Protein AF-0000000085157097 (afdb_homodimer)

Foldseek 3Di:
DQDPVRLLVLLLVLLLVQCLVQNLVGGDLVSSCVSSVHDSVSVCVVPVDSLRSLLVSLQVLLQCLLVVADCALQQNLVSLLSNLVCCLVCVSNVSSVVSCVVVVNDHDFHDDPRHRSLVNQLVNPVVSCVVQNFAPVDNSSVLVVVSNCLSCVLSPDPPPCSNPPPPVVSVVSSVVSSVVNNVRRHYDD/DQDPVRLLVLLLVLLLVQCLVQNLVGGDLVSSCVSSVHDSVSVCVVAVDSLSSLLVSLQVLLQCLLVVADCALQQNLVSLLSNLVCCLVCVSNVSSVVSCVVVVNDHDFHDDPRHRSLVNQLVNPVVSCVVQNFAPVDNSSVLVVVSNCLSCVLSPDPPPCSNPPPPVVSVVSSVVSSVVNNVRRHYDD

Sequence (378 aa):
MRTATELRGQILQAAGAEFAQYGLAGARIDRIARVAQASKERLYAHFRDKETLFREVVAAGNREFFSAVTLRPDAVPDFVGGIYDLAREHPEHHRMISWAQLEGIALDEPHAEGQPAFAQHVAAIEAAQADGHVDGAWQPDDLLIVLFGIALAWANSPHPDAATNDPDANARRRAAAVEAARRIIAPSKMRTATELRGQILQAAGAEFAQYGLAGARIDRIARVAQASKERLYAHFRDKETLFREVVAAGNREFFSAVTLRPDAVPDFVGGIYDLAREHPEHHRMISWAQLEGIALDEPHAEGQPAFAQHVAAIEAAQADGHVDGAWQPDDLLIVLFGIALAWANSPHPDAATNDPDANARRRAAAVEAARRIIAPSK

InterPro domains:
  IPR001647 DNA-binding HTH domain, TetR-type [PF00440] (11-57)
  IPR001647 DNA-binding HTH domain, TetR-type [PR00455] (11-24)
  IPR001647 DNA-binding HTH domain, TetR-type [PR00455] (32-55)
  IPR001647 DNA-binding HTH domain, TetR-type [PS50977] (5-65)
  IPR009057 Homedomain-like superfamily [SSF46689] (3-79)
  IPR036271 Tetracyclin repressor-like, C-terminal domain superfamily [SSF48498] (74-186)
  IPR041467 HTH-type transcriptional repressor Sco4008, C-terminal [PF17926] (76-183)
  IPR050109 HTH-type, TetR-like transcriptional regulator [PTHR30328] (6-179)

Nearest PDB structures (foldseek):
  2pz9-assembly1_A-2  TM=8.906E-01  e=9.336E-10  Streptomyces coelicolor A3(2)
  2d6y-assembly1_A  TM=8.458E-01  e=8.505E-10  Streptomyces coelicolor A3(2)
  6o6o-assembly1_B  TM=6.668E-01  e=2.081E-05  Mycobacterium tuberculosis
  3f1b-assembly1_A-2  TM=6.977E-01  e=1.112E-04  Rhodococcus jostii RHA1
  6of0-assembly2_D  TM=6.546E-01  e=3.098E-04  Neisseria gonorrhoeae

Radius of gyration: 22.06 Å; Cα contacts (8 Å, |Δi|>4): 473; chains: 2; bounding box: 67×60×44 Å

pLDDT: mean 90.56, std 7.9, range [60.78, 98.75]

Secondary structure (DSSP, 8-state):
---HHHHHHHHHHHHHHHHHHHHHHH--HHHHHHHTT--HHHHHHH-SSHHHHHHHHHHHHHHHHHHHS---TT-HHHHHHHHHHHHHH-HHHHHHHHHHHHHTPPPPPPEETTEEHHHHHHHHHHHHHHTTSS-TTS-HHHHHHHHHHHHTHHHH---TTTT---HHHHHHHHHHHHHHHHHHHSPP-/---HHHHHHHHHHHHHHHHHHHHHHH--HHHHHHHTT--HHHHHHH-SSHHHHHHHHHHHHHHHHHHHS---TT-HHHHHHHHHHHHHH-HHHHHHHHHHHHHTPPPPPPEETTEEHHHHHHHHHHHHHHTTSS-TTS-HHHHHHHHHHHHTHHHH---TTTT---HHHHHHHHHHHHHHHHHHHSPP-

Solvent-accessible surface area (backbone atoms only — not comparable to full-atom values): 19903 Å² total; per-residue (Å²): 128,79,49,72,66,55,47,51,51,38,39,42,51,30,38,38,56,41,32,30,61,43,27,79,86,62,38,52,67,68,58,26,19,56,72,36,70,42,52,62,65,58,49,39,73,76,29,84,44,70,66,59,44,49,51,49,37,49,45,53,41,44,38,51,56,60,68,67,44,69,61,41,42,90,39,54,33,55,30,31,36,43,49,29,50,46,50,69,75,39,49,48,50,57,38,34,51,53,41,29,59,61,70,67,48,86,71,74,75,40,62,51,96,88,34,49,43,67,58,53,46,34,50,24,46,48,50,9,27,76,72,58,56,26,34,72,84,56,56,45,66,58,48,51,42,35,45,50,14,33,29,38,15,51,79,70,41,85,53,88,69,46,80,62,84,51,64,64,61,51,52,51,51,41,50,51,35,24,50,38,44,48,41,49,32,45,50,77,128,128,80,49,71,67,55,48,51,50,38,38,41,52,30,39,36,54,42,31,30,60,43,26,81,88,64,37,53,68,69,58,27,19,56,72,37,71,44,52,63,66,59,50,38,73,75,30,82,44,71,67,58,43,49,52,50,36,49,46,54,41,44,38,51,57,60,66,67,44,68,60,40,42,91,40,53,32,55,31,29,36,42,49,29,49,46,50,70,75,38,49,47,50,56,39,35,52,53,42,29,59,60,69,67,48,88,71,75,75,41,61,51,96,89,34,49,44,68,59,52,47,33,50,26,45,49,49,10,27,75,72,58,57,26,33,72,86,56,55,46,66,60,48,52,40,37,45,49,13,33,28,40,14,50,80,71,39,86,53,90,67,46,80,63,83,50,64,66,60,52,51,51,50,41,49,51,35,23,50,38,44,47,42,48,32,44,49,77,130

Structure (mmCIF, N/CA/C/O backbone):
data_AF-0000000085157097-model_v1
#
loop_
_entity.id
_entity.type
_entity.pdbx_description
1 polymer 'HTH tetR-type domain-containing protein'
#
loop_
_atom_site.group_PDB
_atom_site.id
_atom_site.type_symbol
_atom_site.label_atom_id
_atom_site.label_alt_id
_atom_site.label_comp_id
_atom_site.label_asym_id
_atom_site.label_entity_id
_atom_site.label_seq_id
_atom_site.pdbx_PDB_ins_code
_atom_site.Cartn_x
_atom_site.Cartn_y
_atom_site.Cartn_z
_atom_site.occupancy
_atom_site.B_iso_or_equiv
_atom_site.auth_seq_id
_atom_site.auth_comp_id
_atom_site.auth_asym_id
_atom_site.auth_atom_id
_atom_site.pdbx_PDB_model_num
ATOM 1 N N . MET A 1 1 ? -32.938 -26.609 1.307 1 61.41 1 MET A N 1
ATOM 2 C CA . MET A 1 1 ? -32.156 -26.453 0.08 1 61.41 1 MET A CA 1
ATOM 3 C C . MET A 1 1 ? -31.641 -25.016 -0.055 1 61.41 1 MET A C 1
ATOM 5 O O . MET A 1 1 ? -32.375 -24.062 0.119 1 61.41 1 MET A O 1
ATOM 9 N N . ARG A 1 2 ? -30.406 -24.891 -0.125 1 69.81 2 ARG A N 1
ATOM 10 C CA . ARG A 1 2 ? -29.859 -23.547 -0.23 1 69.81 2 ARG A CA 1
ATOM 11 C C . ARG A 1 2 ? -30.391 -22.828 -1.474 1 69.81 2 ARG A C 1
ATOM 13 O O . ARG A 1 2 ? -30.422 -23.422 -2.557 1 69.81 2 ARG A O 1
ATOM 20 N N . THR A 1 3 ? -30.906 -21.625 -1.278 1 77.25 3 THR A N 1
ATOM 21 C CA . THR A 1 3 ? -31.328 -20.859 -2.443 1 77.25 3 THR A CA 1
ATOM 22 C C . THR A 1 3 ? -30.141 -20.5 -3.32 1 77.25 3 THR A C 1
ATOM 24 O O . THR A 1 3 ? -28.984 -20.609 -2.889 1 77.25 3 THR A O 1
ATOM 27 N N . ALA A 1 4 ? -30.375 -20.281 -4.52 1 77.06 4 ALA A N 1
ATOM 28 C CA . ALA A 1 4 ? -29.328 -19.891 -5.477 1 77.06 4 ALA A CA 1
ATOM 29 C C . ALA A 1 4 ? -28.516 -18.703 -4.961 1 77.06 4 ALA A C 1
ATOM 31 O O . ALA A 1 4 ? -27.297 -18.672 -5.133 1 77.06 4 ALA A O 1
ATOM 32 N N . THR A 1 5 ? -29.234 -17.875 -4.27 1 80.12 5 THR A N 1
ATOM 33 C CA . THR A 1 5 ? -28.594 -16.672 -3.73 1 80.12 5 THR A CA 1
ATOM 34 C C . THR A 1 5 ? -27.672 -17.031 -2.562 1 80.12 5 THR A C 1
ATOM 36 O O . THR A 1 5 ? -26.578 -16.5 -2.445 1 80.12 5 THR A O 1
ATOM 39 N N . GLU A 1 6 ? -28.125 -17.922 -1.825 1 83.81 6 GLU A N 1
ATOM 40 C CA . GLU A 1 6 ? -27.328 -18.375 -0.689 1 83.81 6 GLU A CA 1
ATOM 41 C C . GLU A 1 6 ? -26.062 -19.094 -1.152 1 83.81 6 GLU A C 1
ATOM 43 O O . GLU A 1 6 ? -24.984 -18.875 -0.599 1 83.81 6 GLU A O 1
ATOM 48 N N . LEU A 1 7 ? -26.266 -19.906 -2.145 1 84.75 7 LEU A N 1
ATOM 49 C CA . LEU A 1 7 ? -25.125 -20.625 -2.688 1 84.75 7 LEU A CA 1
ATOM 50 C C . LEU A 1 7 ? -24.109 -19.672 -3.279 1 84.75 7 LEU A C 1
ATOM 52 O O . LEU A 1 7 ? -22.906 -19.812 -3.055 1 84.75 7 LEU A O 1
ATOM 56 N N . ARG A 1 8 ? -24.594 -18.734 -4.012 1 87.12 8 ARG A N 1
ATOM 57 C CA . ARG A 1 8 ? -23.703 -17.75 -4.609 1 87.12 8 ARG A CA 1
ATOM 58 C C . ARG A 1 8 ? -22.891 -17.031 -3.539 1 87.12 8 ARG A C 1
ATOM 60 O O . ARG A 1 8 ? -21.688 -16.828 -3.705 1 87.12 8 ARG A O 1
ATOM 67 N N . GLY A 1 9 ? -23.516 -16.688 -2.447 1 87.81 9 GLY A N 1
ATOM 68 C CA . GLY A 1 9 ? -22.828 -16.031 -1.344 1 87.81 9 GLY A CA 1
ATOM 69 C C . GLY A 1 9 ? -21.75 -16.906 -0.715 1 87.81 9 GLY A C 1
ATOM 70 O O . GLY A 1 9 ? -20.672 -16.422 -0.403 1 87.81 9 GLY A O 1
ATOM 71 N N . GLN A 1 10 ? -22.047 -18.109 -0.578 1 90.19 10 GLN A N 1
ATOM 72 C CA . GLN A 1 10 ? -21.078 -19.047 -0.002 1 90.19 10 GLN A CA 1
ATOM 73 C C . GLN A 1 10 ? -19.875 -19.234 -0.912 1 90.19 10 GLN A C 1
ATOM 75 O O . GLN A 1 10 ? -18.734 -19.297 -0.436 1 90.19 10 GLN A O 1
ATOM 80 N N . ILE A 1 11 ? -20.188 -19.281 -2.133 1 91.19 11 ILE A N 1
ATOM 81 C CA . ILE A 1 11 ? -19.109 -19.453 -3.1 1 91.19 11 ILE A CA 1
ATOM 82 C C . ILE A 1 11 ? -18.219 -18.203 -3.094 1 91.19 11 ILE A C 1
ATOM 84 O O . ILE A 1 11 ? -16.984 -18.312 -3.08 1 91.19 11 ILE A O 1
ATOM 88 N N . LEU A 1 12 ? -18.875 -17.125 -3.027 1 90 12 LEU A N 1
ATOM 89 C CA . LEU A 1 12 ? -18.109 -15.875 -3.029 1 90 12 LEU A CA 1
ATOM 90 C C . LEU A 1 12 ? -17.234 -15.773 -1.787 1 90 12 LEU A C 1
ATOM 92 O O . LEU A 1 12 ? -16.094 -15.328 -1.868 1 90 12 LEU A O 1
ATOM 96 N N . GLN A 1 13 ? -17.75 -16.188 -0.731 1 90.88 13 GLN A N 1
ATOM 97 C CA . GLN A 1 13 ? -16.984 -16.141 0.516 1 90.88 13 GLN A CA 1
ATOM 98 C C . GLN A 1 13 ? -15.805 -17.109 0.474 1 90.88 13 GLN A C 1
ATOM 100 O O . GLN A 1 13 ? -14.688 -16.734 0.822 1 90.88 13 GLN A O 1
ATOM 105 N N . ALA A 1 14 ? -16.031 -18.266 0.031 1 93.94 14 ALA A N 1
A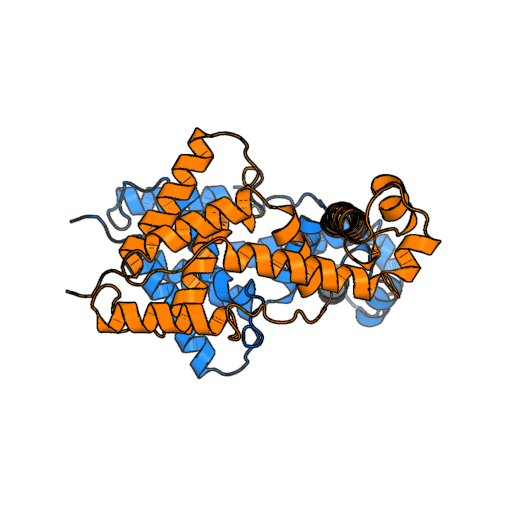TOM 106 C CA . ALA A 1 14 ? -14.977 -19.266 -0.077 1 93.94 14 ALA A CA 1
ATOM 107 C C . ALA A 1 14 ? -13.914 -18.844 -1.085 1 93.94 14 ALA A C 1
ATOM 109 O O . ALA A 1 14 ? -12.719 -19 -0.834 1 93.94 14 ALA A O 1
ATOM 110 N N . ALA A 1 15 ? -14.414 -18.344 -2.164 1 94.44 15 ALA A N 1
ATOM 111 C CA . ALA A 1 15 ? -13.508 -17.875 -3.209 1 94.44 15 ALA A CA 1
ATOM 112 C C . ALA A 1 15 ? -12.664 -16.703 -2.723 1 94.44 15 ALA A C 1
ATOM 114 O O . ALA A 1 15 ? -11.469 -16.625 -3.008 1 94.44 15 ALA A O 1
ATOM 115 N N . GLY A 1 16 ? -13.312 -15.812 -1.98 1 93.38 16 GLY A N 1
ATOM 116 C CA . GLY A 1 16 ? -12.594 -14.672 -1.435 1 93.38 16 GLY A CA 1
ATOM 117 C C . GLY A 1 16 ? -11.422 -15.07 -0.554 1 93.38 16 GLY A C 1
ATOM 118 O O . GLY A 1 16 ? -10.32 -14.539 -0.701 1 93.38 16 GLY A O 1
ATOM 119 N N . ALA A 1 17 ? -11.672 -16 0.277 1 93.44 17 ALA A N 1
ATOM 120 C CA . ALA A 1 17 ? -10.625 -16.484 1.168 1 93.44 17 ALA A CA 1
ATOM 121 C C . ALA A 1 17 ? -9.5 -17.156 0.38 1 93.44 17 ALA A C 1
ATOM 123 O O . ALA A 1 17 ? -8.32 -16.922 0.64 1 93.44 17 ALA A O 1
ATOM 124 N N . GLU A 1 18 ? -9.891 -17.938 -0.587 1 95.06 18 GLU A N 1
ATOM 125 C CA . GLU A 1 18 ? -8.945 -18.688 -1.413 1 95.06 18 GLU A CA 1
ATOM 126 C C . GLU A 1 18 ? -8.094 -17.734 -2.256 1 95.06 18 GLU A C 1
ATOM 128 O O . GLU A 1 18 ? -6.863 -17.828 -2.266 1 95.06 18 GLU A O 1
ATOM 133 N N . PHE A 1 19 ? -8.742 -16.797 -2.854 1 94.12 19 PHE A N 1
ATOM 134 C CA . PHE A 1 19 ? -8.062 -15.867 -3.736 1 94.12 19 PHE A CA 1
ATOM 135 C C . PHE A 1 19 ? -7.184 -14.906 -2.936 1 94.12 19 PHE A C 1
ATOM 137 O O . PHE A 1 19 ? -6.109 -14.508 -3.393 1 94.12 19 PHE A O 1
ATOM 144 N N . ALA A 1 20 ? -7.645 -14.523 -1.799 1 93.44 20 ALA A N 1
ATOM 145 C CA . ALA A 1 20 ? -6.859 -13.625 -0.95 1 93.44 20 ALA A CA 1
ATOM 146 C C . ALA A 1 20 ? -5.559 -14.297 -0.509 1 93.44 20 ALA A C 1
ATOM 148 O O . ALA A 1 20 ? -4.52 -13.641 -0.406 1 93.44 20 ALA A O 1
ATOM 149 N N . GLN A 1 21 ? -5.656 -15.555 -0.285 1 92 21 GLN A N 1
ATOM 150 C CA . GLN A 1 21 ? -4.504 -16.281 0.233 1 92 21 GLN A CA 1
ATOM 151 C C . GLN A 1 21 ? -3.537 -16.656 -0.889 1 92 21 GLN A C 1
ATOM 153 O O . GLN A 1 21 ? -2.32 -16.531 -0.736 1 92 21 GLN A O 1
ATOM 158 N N . TYR A 1 22 ? -4.082 -17 -2.096 1 91.5 22 TYR A N 1
ATOM 159 C CA . TYR A 1 22 ? -3.217 -17.656 -3.059 1 91.5 22 TYR A CA 1
ATOM 160 C C . TYR A 1 22 ? -3.154 -16.891 -4.367 1 91.5 22 TYR A C 1
ATOM 162 O O . TYR A 1 22 ? -2.377 -17.219 -5.262 1 91.5 22 TYR A O 1
ATOM 170 N N . GLY A 1 23 ? -3.949 -15.875 -4.477 1 91.25 23 GLY A N 1
ATOM 171 C CA . GLY A 1 23 ? -4.027 -15.203 -5.758 1 91.25 23 GLY A CA 1
ATOM 172 C C . GLY A 1 23 ? -4.797 -15.984 -6.801 1 91.25 23 GLY A C 1
ATOM 173 O O . GLY A 1 23 ? -5.324 -17.062 -6.512 1 91.25 23 GLY A O 1
ATOM 174 N N . LEU A 1 24 ? -4.914 -15.453 -8.031 1 88.56 24 LEU A N 1
ATOM 175 C CA . LEU A 1 24 ? -5.664 -16.078 -9.117 1 88.56 24 LEU A CA 1
ATOM 176 C C . LEU A 1 24 ? -4.965 -17.344 -9.602 1 88.56 24 LEU A C 1
ATOM 178 O O . LEU A 1 24 ? -5.59 -18.391 -9.742 1 88.56 24 LEU A O 1
ATOM 182 N N . ALA A 1 25 ? -3.729 -17.219 -9.844 1 85.38 25 ALA A N 1
ATOM 183 C CA . ALA A 1 25 ? -2.967 -18.328 -10.398 1 85.38 25 ALA A CA 1
ATOM 184 C C . ALA A 1 25 ? -2.867 -19.469 -9.391 1 85.38 25 ALA A C 1
ATOM 186 O O . ALA A 1 25 ? -3 -20.641 -9.758 1 85.38 25 ALA A O 1
ATOM 187 N N . GLY A 1 26 ? -2.773 -19.188 -8.117 1 88.69 26 GLY A N 1
ATOM 188 C CA . GLY A 1 26 ? -2.518 -20.188 -7.102 1 88.69 26 GLY A CA 1
ATOM 189 C C . GLY A 1 26 ? -3.785 -20.797 -6.531 1 88.69 26 GLY A C 1
ATOM 190 O O . GLY A 1 26 ? -3.746 -21.875 -5.918 1 88.69 26 GLY A O 1
ATOM 191 N N . ALA A 1 27 ? -4.855 -20.156 -6.723 1 93.5 27 ALA A N 1
ATOM 192 C CA . ALA A 1 27 ? -6.121 -20.625 -6.164 1 93.5 27 ALA A CA 1
ATOM 193 C C . ALA A 1 27 ? -6.602 -21.875 -6.879 1 93.5 27 ALA A C 1
ATOM 195 O O . ALA A 1 27 ? -6.293 -22.094 -8.055 1 93.5 27 ALA A O 1
ATOM 196 N N . ARG A 1 28 ? -7.32 -22.656 -6.184 1 93.75 28 ARG A N 1
ATOM 197 C CA . ARG A 1 28 ? -7.855 -23.906 -6.723 1 93.75 28 ARG A CA 1
ATOM 198 C C . ARG A 1 28 ? -9.375 -23.922 -6.637 1 93.75 28 ARG A C 1
ATOM 200 O O . ARG A 1 28 ? -9.945 -23.797 -5.551 1 93.75 28 ARG A O 1
ATOM 207 N N . ILE A 1 29 ? -9.938 -24.203 -7.703 1 93.94 29 ILE A N 1
ATOM 208 C CA . ILE A 1 29 ? -11.391 -24.25 -7.797 1 93.94 29 ILE A CA 1
ATOM 209 C C . ILE A 1 29 ? -11.938 -25.391 -6.953 1 93.94 29 ILE A C 1
ATOM 211 O O . ILE A 1 29 ? -12.984 -25.266 -6.32 1 93.94 29 ILE A O 1
ATOM 215 N N . ASP A 1 30 ? -11.188 -26.453 -6.934 1 94.62 30 ASP A N 1
ATOM 216 C CA . ASP A 1 30 ? -11.609 -27.609 -6.156 1 94.62 30 ASP A CA 1
ATOM 217 C C . ASP A 1 30 ? -11.719 -27.266 -4.672 1 94.62 30 ASP A C 1
ATOM 219 O O . ASP A 1 30 ? -12.672 -27.672 -4 1 94.62 30 ASP A O 1
ATOM 223 N N . ARG A 1 31 ? -10.836 -26.531 -4.184 1 95.75 31 ARG A N 1
ATOM 224 C CA . ARG A 1 31 ? -10.852 -26.109 -2.781 1 95.75 31 ARG A CA 1
ATOM 225 C C . ARG A 1 31 ? -12.008 -25.156 -2.498 1 95.75 31 ARG A C 1
ATOM 227 O O . ARG A 1 31 ? -12.68 -25.281 -1.476 1 95.75 31 ARG A O 1
ATOM 234 N N . ILE A 1 32 ? -12.195 -24.234 -3.424 1 95.56 32 ILE A N 1
ATOM 235 C CA . ILE A 1 32 ? -13.305 -23.297 -3.283 1 95.56 32 ILE A CA 1
ATOM 236 C C . ILE A 1 32 ? -14.625 -24.062 -3.217 1 95.56 32 ILE A C 1
ATOM 238 O O . ILE A 1 32 ? -15.453 -23.812 -2.34 1 95.56 32 ILE A O 1
ATOM 242 N N . ALA A 1 33 ? -14.773 -25.016 -4.125 1 94.88 33 ALA A N 1
ATOM 243 C CA . ALA A 1 33 ? -15.992 -25.828 -4.176 1 94.88 33 ALA A CA 1
ATOM 244 C C . ALA A 1 33 ? -16.188 -26.594 -2.877 1 94.88 33 ALA A C 1
ATOM 246 O O . ALA A 1 33 ? -17.297 -26.609 -2.316 1 94.88 33 ALA A O 1
ATOM 247 N N . ARG A 1 34 ? -15.195 -27.172 -2.42 1 95.38 34 ARG A N 1
ATOM 248 C CA . ARG A 1 34 ? -15.242 -27.969 -1.197 1 95.38 34 ARG A CA 1
ATOM 249 C C . ARG A 1 34 ? -15.641 -27.109 -0.003 1 95.38 34 ARG A C 1
ATOM 251 O O . ARG A 1 34 ? -16.562 -27.453 0.745 1 95.38 34 ARG A O 1
ATOM 258 N N . VAL A 1 35 ? -15.062 -26.016 0.127 1 94.25 35 VAL A N 1
ATOM 259 C CA . VAL A 1 35 ? -15.297 -25.125 1.259 1 94.25 35 VAL A CA 1
ATOM 260 C C . VAL A 1 35 ? -16.719 -24.562 1.185 1 94.25 35 VAL A C 1
ATOM 262 O O . VAL A 1 35 ? -17.391 -24.406 2.211 1 94.25 35 VAL A O 1
ATOM 265 N N . ALA A 1 36 ? -17.141 -24.312 -0.048 1 93.31 36 ALA A N 1
ATOM 266 C CA . ALA A 1 36 ? -18.469 -23.766 -0.259 1 93.31 36 ALA A CA 1
ATOM 267 C C . ALA A 1 36 ? -19.531 -24.859 -0.19 1 93.31 36 ALA A C 1
ATOM 269 O O . ALA A 1 36 ? -20.734 -24.578 -0.284 1 93.31 36 ALA A O 1
ATOM 270 N N . GLN A 1 37 ? -19.047 -26.047 -0.05 1 93.62 37 GLN A N 1
ATOM 271 C CA . GLN A 1 37 ? -19.953 -27.203 -0.041 1 93.62 37 GLN A CA 1
ATOM 272 C C . GLN A 1 37 ? -20.812 -27.234 -1.304 1 93.62 37 GLN A C 1
ATOM 274 O O . GLN A 1 37 ? -22.031 -27.375 -1.229 1 93.62 37 GLN A O 1
ATOM 279 N N . ALA A 1 38 ? -20.203 -27.062 -2.367 1 91.5 38 ALA A N 1
ATOM 280 C CA . ALA A 1 38 ? -20.828 -27.094 -3.691 1 91.5 38 ALA A CA 1
ATOM 281 C C . ALA A 1 38 ? -20.016 -27.969 -4.645 1 91.5 38 ALA A C 1
ATOM 283 O O . ALA A 1 38 ? -18.812 -28.172 -4.441 1 91.5 38 ALA A O 1
ATOM 284 N N . SER A 1 39 ? -20.734 -28.5 -5.59 1 89.56 39 SER A N 1
ATOM 285 C CA . SER A 1 39 ? -20 -29.219 -6.625 1 89.56 39 SER A CA 1
ATOM 286 C C . SER A 1 39 ? -19.328 -28.25 -7.594 1 89.56 39 SER A C 1
ATOM 288 O O . SER A 1 39 ? -19.734 -27.094 -7.715 1 89.56 39 SER A O 1
ATOM 290 N N . LYS A 1 40 ? -18.266 -28.719 -8.195 1 90.19 40 LYS A N 1
ATOM 291 C CA . LYS A 1 40 ? -17.609 -27.938 -9.227 1 90.19 40 LYS A CA 1
ATOM 292 C C . LYS A 1 40 ? -18.578 -27.547 -10.336 1 90.19 40 LYS A C 1
ATOM 294 O O . LYS A 1 40 ? -18.516 -26.438 -10.859 1 90.19 40 LYS A O 1
ATOM 299 N N . GLU A 1 41 ? -19.453 -28.484 -10.617 1 89.38 41 GLU A N 1
ATOM 300 C CA . GLU A 1 41 ? -20.438 -28.266 -11.664 1 89.38 41 GLU A CA 1
ATOM 301 C C . GLU A 1 41 ? -21.344 -27.078 -11.32 1 89.38 41 GLU A C 1
ATOM 303 O O . GLU A 1 41 ? -21.594 -26.219 -12.156 1 89.38 41 GLU A O 1
ATOM 308 N N . ARG A 1 42 ? -21.734 -27.062 -10.172 1 87 42 ARG A N 1
ATOM 309 C CA . ARG A 1 42 ? -22.594 -25.984 -9.711 1 87 42 ARG A CA 1
ATOM 310 C C . ARG A 1 42 ? -21.844 -24.656 -9.688 1 87 42 ARG A C 1
ATOM 312 O O . ARG A 1 42 ? -22.406 -23.609 -10.016 1 87 42 ARG A O 1
ATOM 319 N N . LEU A 1 43 ? -20.594 -24.688 -9.266 1 89.56 43 LEU A N 1
ATOM 320 C CA . LEU A 1 43 ? -19.766 -23.5 -9.242 1 89.56 43 LEU A CA 1
ATOM 321 C C . LEU A 1 43 ? -19.594 -22.906 -10.641 1 89.56 43 LEU A C 1
ATOM 323 O O . LEU A 1 43 ? -19.781 -21.703 -10.844 1 89.56 43 LEU A O 1
ATOM 327 N N . TYR A 1 44 ? -19.391 -23.844 -11.602 1 88.38 44 TYR A N 1
ATOM 328 C CA . TYR A 1 44 ? -19.156 -23.391 -12.969 1 88.38 44 TYR A CA 1
ATOM 329 C C . TYR A 1 44 ? -20.453 -22.938 -13.633 1 88.38 44 TYR A C 1
ATOM 331 O O . TYR A 1 44 ? -20.438 -22.141 -14.562 1 88.38 44 TYR A O 1
ATOM 339 N N . ALA A 1 45 ? -21.516 -23.5 -13.156 1 86.88 45 ALA A N 1
ATOM 340 C CA . ALA A 1 45 ? -22.828 -23.062 -13.641 1 86.88 45 ALA A CA 1
ATOM 341 C C . ALA A 1 45 ? -23.078 -21.594 -13.266 1 86.88 45 ALA A C 1
ATOM 343 O O . ALA A 1 45 ? -23.719 -20.859 -14.016 1 86.88 45 ALA A O 1
ATOM 344 N N . HIS A 1 46 ? -22.5 -21.281 -12.156 1 85.25 46 HIS A N 1
ATOM 345 C CA . HIS A 1 46 ? -22.703 -19.922 -11.664 1 85.25 46 HIS A CA 1
ATOM 346 C C . HIS A 1 46 ? -21.562 -19 -12.117 1 85.25 46 HIS A C 1
ATOM 348 O O . HIS A 1 46 ? -21.797 -17.812 -12.336 1 85.25 46 HIS A O 1
ATOM 354 N N . PHE A 1 47 ? -20.406 -19.688 -12.18 1 86.62 47 PHE A N 1
ATOM 355 C CA . PHE A 1 47 ? -19.234 -18.875 -12.523 1 86.62 47 PHE A CA 1
ATOM 356 C C . PHE A 1 47 ? -18.484 -19.5 -13.688 1 86.62 47 PHE A C 1
ATOM 358 O O . PHE A 1 47 ? -18.156 -20.688 -13.672 1 86.62 47 PHE A O 1
ATOM 365 N N . ARG A 1 48 ? -18.484 -19.094 -14.805 1 85.62 48 ARG A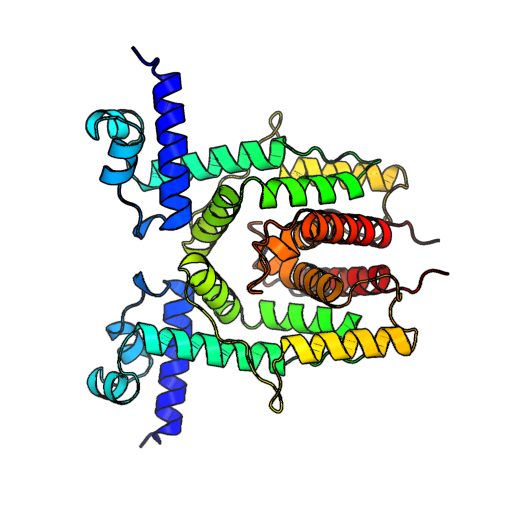 N 1
ATOM 366 C CA . ARG A 1 48 ? -17.953 -19.562 -16.078 1 85.62 48 ARG A CA 1
ATOM 367 C C . ARG A 1 48 ? -16.531 -20.062 -15.922 1 85.62 48 ARG A C 1
ATOM 369 O O . ARG A 1 48 ? -16.234 -21.203 -16.281 1 85.62 48 ARG A O 1
ATOM 376 N N . ASP A 1 49 ? -15.602 -19.234 -15.352 1 90.25 49 ASP A N 1
ATOM 377 C CA . ASP A 1 49 ? -14.211 -19.625 -15.172 1 90.25 49 ASP A CA 1
ATOM 378 C C . ASP A 1 49 ? -13.594 -18.953 -13.945 1 90.25 49 ASP A C 1
ATOM 380 O O . ASP A 1 49 ? -14.227 -18.078 -13.336 1 90.25 49 ASP A O 1
ATOM 384 N N . LYS A 1 50 ? -12.469 -19.328 -13.594 1 92.31 50 LYS A N 1
ATOM 385 C CA . LYS A 1 50 ? -11.773 -18.891 -12.391 1 92.31 50 LYS A CA 1
ATOM 386 C C . LYS A 1 50 ? -11.531 -17.375 -12.422 1 92.31 50 LYS A C 1
ATOM 388 O O . LYS A 1 50 ? -11.68 -16.703 -11.398 1 92.31 50 LYS A O 1
ATOM 393 N N . GLU A 1 51 ? -11.164 -16.859 -13.539 1 90.88 51 GLU A N 1
ATOM 394 C CA . GLU A 1 51 ? -10.891 -15.43 -13.648 1 90.88 51 GLU A CA 1
ATOM 395 C C . GLU A 1 51 ? -12.156 -14.609 -13.438 1 90.88 51 GLU A C 1
ATOM 397 O O . GLU A 1 51 ? -12.125 -13.578 -12.766 1 90.88 51 GLU A O 1
ATOM 402 N N . THR A 1 52 ? -13.18 -15.055 -13.992 1 90.44 52 THR A N 1
ATOM 403 C CA . THR A 1 52 ? -14.461 -14.375 -13.812 1 90.44 52 THR A CA 1
ATOM 404 C C . THR A 1 52 ? -14.867 -14.391 -12.336 1 90.44 52 THR A C 1
ATOM 406 O O . THR A 1 52 ? -15.344 -13.383 -11.812 1 90.44 52 THR A O 1
ATOM 409 N N . LEU A 1 53 ? -14.734 -15.562 -11.742 1 92.38 53 LEU A N 1
ATOM 410 C CA . LEU A 1 53 ? -15.039 -15.656 -10.312 1 92.38 53 LEU A CA 1
ATOM 411 C C . LEU A 1 53 ? -14.172 -14.695 -9.508 1 92.38 53 LEU A C 1
ATOM 413 O O . LEU A 1 53 ? -14.664 -14.016 -8.609 1 92.38 53 LEU A O 1
ATOM 417 N N . PHE A 1 54 ? -12.945 -14.602 -9.812 1 92.19 54 PHE A N 1
ATOM 418 C CA . PHE A 1 54 ? -12.031 -13.68 -9.148 1 92.19 54 PHE A CA 1
ATOM 419 C C . PHE A 1 54 ? -12.516 -12.242 -9.281 1 92.19 54 PHE A C 1
ATOM 421 O O . PHE A 1 54 ? -12.625 -11.523 -8.289 1 92.19 54 PHE A O 1
ATOM 428 N N . ARG A 1 55 ? -12.812 -11.828 -10.469 1 89.06 55 ARG A N 1
ATOM 429 C CA . ARG A 1 55 ? -13.273 -10.469 -10.734 1 89.06 55 ARG A CA 1
ATOM 430 C C . ARG A 1 55 ? -14.547 -10.164 -9.953 1 89.06 55 ARG A C 1
ATOM 432 O O . ARG A 1 55 ? -14.711 -9.062 -9.422 1 89.06 55 ARG A O 1
ATOM 439 N N . GLU A 1 56 ? -15.344 -11.133 -9.883 1 88.5 56 GLU A N 1
ATOM 440 C CA . GLU A 1 56 ? -16.594 -10.945 -9.156 1 88.5 56 GLU A CA 1
ATOM 441 C C . GLU A 1 56 ? -16.344 -10.805 -7.656 1 88.5 56 GLU A C 1
ATOM 443 O O . GLU A 1 56 ? -17.016 -10.016 -6.984 1 88.5 56 GLU A O 1
ATOM 448 N N . VAL A 1 57 ? -15.453 -11.609 -7.148 1 89.94 57 VAL A N 1
ATOM 449 C CA . VAL A 1 57 ? -15.109 -11.523 -5.73 1 89.94 57 VAL A CA 1
ATOM 450 C C . VAL A 1 57 ? -14.516 -10.156 -5.422 1 89.94 57 VAL A C 1
ATOM 452 O O . VAL A 1 57 ? -14.891 -9.516 -4.438 1 89.94 57 VAL A O 1
ATOM 455 N N . VAL A 1 58 ? -13.617 -9.695 -6.238 1 87.88 58 VAL A N 1
ATOM 456 C CA . VAL A 1 58 ? -12.984 -8.398 -6.043 1 87.88 58 VAL A CA 1
ATOM 457 C C . VAL A 1 58 ? -14.031 -7.289 -6.129 1 87.88 58 VAL A C 1
ATOM 459 O O . VAL A 1 58 ? -14.055 -6.383 -5.293 1 87.88 58 VAL A O 1
ATOM 462 N N . ALA A 1 59 ? -14.867 -7.387 -7.145 1 83.94 59 ALA A N 1
ATOM 463 C CA . ALA A 1 59 ? -15.914 -6.383 -7.332 1 83.94 59 ALA A CA 1
ATOM 464 C C . ALA A 1 59 ? -16.844 -6.324 -6.129 1 83.94 59 ALA A C 1
ATOM 466 O O . ALA A 1 59 ? -17.219 -5.238 -5.672 1 83.94 59 ALA A O 1
ATOM 467 N N . ALA A 1 60 ? -17.219 -7.492 -5.652 1 82.25 60 ALA A N 1
ATOM 468 C CA . ALA A 1 60 ? -18.094 -7.551 -4.477 1 82.25 60 ALA A CA 1
ATOM 469 C C . ALA A 1 60 ? -17.406 -6.945 -3.258 1 82.25 60 ALA A C 1
ATOM 471 O O . ALA A 1 60 ? -18.031 -6.215 -2.482 1 82.25 60 ALA A O 1
ATOM 472 N N . GLY A 1 61 ? -16.141 -7.242 -3.115 1 80.12 61 GLY A N 1
ATOM 473 C CA . GLY A 1 61 ? -15.375 -6.68 -2.018 1 80.12 61 GLY A CA 1
ATOM 474 C C . GLY A 1 61 ? -15.203 -5.176 -2.119 1 80.12 61 GLY A C 1
ATOM 475 O O . GLY A 1 61 ? -15.297 -4.465 -1.115 1 80.12 61 GLY A O 1
ATOM 476 N N . ASN A 1 62 ? -14.969 -4.734 -3.332 1 80.38 62 ASN A N 1
ATOM 477 C CA . ASN A 1 62 ? -14.82 -3.299 -3.562 1 80.38 62 ASN A CA 1
ATOM 478 C C . ASN A 1 62 ? -16.109 -2.545 -3.207 1 80.38 62 ASN A C 1
ATOM 480 O O . ASN A 1 62 ? -16.047 -1.493 -2.566 1 80.38 62 ASN A O 1
ATOM 484 N N . ARG A 1 63 ? -17.141 -3.115 -3.646 1 76.12 63 ARG A N 1
ATOM 485 C CA . ARG A 1 63 ? -18.438 -2.506 -3.34 1 76.12 63 ARG A CA 1
ATOM 486 C C . ARG A 1 63 ? -18.656 -2.428 -1.834 1 76.12 63 ARG A C 1
ATOM 488 O O . ARG A 1 63 ? -19.094 -1.397 -1.318 1 76.12 63 ARG A O 1
ATOM 495 N N . GLU A 1 64 ? -18.406 -3.488 -1.213 1 74.62 64 GLU A N 1
ATOM 496 C CA . GLU A 1 64 ? -18.578 -3.531 0.237 1 74.62 64 GLU A CA 1
ATOM 497 C C . GLU A 1 64 ? -17.656 -2.541 0.931 1 74.62 64 GLU A C 1
ATOM 499 O O . GLU A 1 64 ? -18.062 -1.822 1.842 1 74.62 64 GLU A O 1
ATOM 504 N N . PHE A 1 65 ? -16.453 -2.393 0.491 1 75.56 65 PHE A N 1
ATOM 505 C CA . PHE A 1 65 ? -15.438 -1.532 1.092 1 75.56 65 PHE A CA 1
ATOM 506 C C . PHE A 1 65 ? -15.789 -0.063 0.904 1 75.56 65 PHE A C 1
ATOM 508 O O . PHE A 1 65 ? -15.82 0.704 1.869 1 75.56 65 PHE A O 1
ATOM 515 N N . PHE A 1 66 ? -16.141 0.324 -0.278 1 74.75 66 PHE A N 1
ATOM 516 C CA . PHE A 1 66 ? -16.391 1.728 -0.594 1 74.75 66 PHE A CA 1
ATOM 517 C C . PHE A 1 66 ? -17.75 2.172 -0.079 1 74.75 66 PHE A C 1
ATOM 519 O O . PHE A 1 66 ? -17.953 3.35 0.219 1 74.75 66 PHE A O 1
ATOM 526 N N . SER A 1 67 ? -18.625 1.15 0.036 1 76.69 67 SER A N 1
ATOM 527 C CA . SER A 1 67 ? -19.969 1.505 0.515 1 76.69 67 SER A CA 1
ATOM 528 C C . SER A 1 67 ? -20.016 1.515 2.039 1 76.69 67 SER A C 1
ATOM 530 O O . SER A 1 67 ? -20.953 2.057 2.629 1 76.69 67 SER A O 1
ATOM 532 N N . ALA A 1 68 ? -19.047 0.942 2.576 1 81.06 68 ALA A N 1
ATOM 533 C CA . ALA A 1 68 ? -19.094 0.767 4.027 1 81.06 68 ALA A CA 1
ATOM 534 C C . ALA A 1 68 ? -18.766 2.074 4.746 1 81.06 68 ALA A C 1
ATOM 536 O O . ALA A 1 68 ? -19.203 2.289 5.879 1 81.06 68 ALA A O 1
ATOM 537 N N . VAL A 1 69 ? -17.984 2.904 4.121 1 87 69 VAL A N 1
ATOM 538 C CA . VAL A 1 69 ? -17.625 4.164 4.762 1 87 69 VAL A CA 1
ATOM 539 C C . VAL A 1 69 ? -17.984 5.332 3.848 1 87 69 VAL A C 1
ATOM 541 O O . VAL A 1 69 ? -17.562 5.383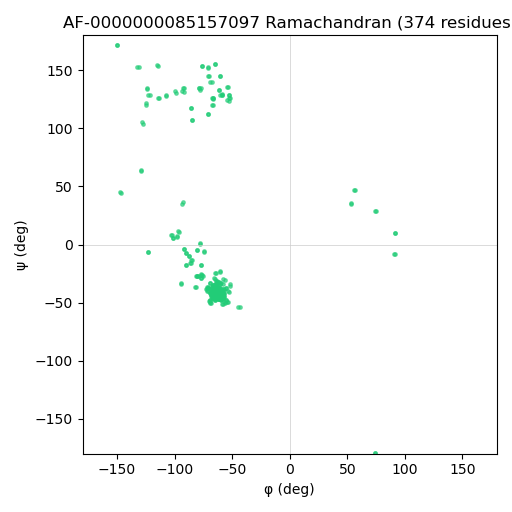 2.693 1 87 69 VAL A O 1
ATOM 544 N N . THR A 1 70 ? -18.781 6.184 4.324 1 88.94 70 THR A N 1
ATOM 545 C CA . THR A 1 70 ? -19.172 7.387 3.602 1 88.94 70 THR A CA 1
ATOM 546 C C . THR A 1 70 ? -18.266 8.562 3.975 1 88.94 70 THR A C 1
ATOM 548 O O . THR A 1 70 ? -18 8.789 5.156 1 88.94 70 THR A O 1
ATOM 551 N N . LEU A 1 71 ? -17.828 9.203 2.939 1 94.56 71 LEU A N 1
ATOM 552 C CA . LEU A 1 71 ? -17.078 10.43 3.193 1 94.56 71 LEU A CA 1
ATOM 553 C C . LEU A 1 71 ? -18.016 11.617 3.355 1 94.56 71 LEU A C 1
ATOM 555 O O . LEU A 1 71 ? -18.578 12.109 2.373 1 94.56 71 LEU A O 1
ATOM 559 N N . ARG A 1 72 ? -18.125 12.039 4.559 1 96.38 72 ARG A N 1
ATOM 560 C CA . ARG A 1 72 ? -18.938 13.219 4.852 1 96.38 72 ARG A CA 1
ATOM 561 C C . ARG A 1 72 ? -18.078 14.484 4.836 1 96.38 72 ARG A C 1
ATOM 563 O O . ARG A 1 72 ? -17.031 14.539 5.473 1 96.38 72 ARG A O 1
ATOM 570 N N . PRO A 1 73 ? -18.562 15.523 4.203 1 96.69 73 PRO A N 1
ATOM 571 C CA . PRO A 1 73 ? -17.781 16.766 4.082 1 96.69 73 PRO A CA 1
ATOM 572 C C . PRO A 1 73 ? -17.391 17.344 5.434 1 96.69 73 PRO A C 1
ATOM 574 O O . PRO A 1 73 ? -16.312 17.938 5.559 1 96.69 73 PRO A O 1
ATOM 577 N N . ASP A 1 74 ? -18.188 17.125 6.469 1 96.69 74 ASP A N 1
ATOM 578 C CA . ASP A 1 74 ? -17.922 17.734 7.766 1 96.69 74 ASP A CA 1
ATOM 579 C C . ASP A 1 74 ? -17.203 16.781 8.695 1 96.69 74 ASP A C 1
ATOM 581 O O . ASP A 1 74 ? -17 17.078 9.875 1 96.69 74 ASP A O 1
ATOM 585 N N . ALA A 1 75 ? -16.797 15.633 8.172 1 97.62 75 ALA A N 1
ATOM 586 C CA . ALA A 1 75 ? -16.172 14.625 9.023 1 97.62 75 ALA A CA 1
ATOM 587 C C . ALA A 1 75 ? -15.125 13.828 8.258 1 97.62 75 ALA A C 1
ATOM 589 O O . ALA A 1 75 ? -15.07 12.602 8.352 1 97.62 75 ALA A O 1
ATOM 590 N N . VAL A 1 76 ? -14.32 14.5 7.535 1 97.69 76 VAL A N 1
ATOM 591 C CA . VAL A 1 76 ? -13.328 13.898 6.652 1 97.69 76 VAL A CA 1
ATOM 592 C C . VAL A 1 76 ? -12.383 13.016 7.465 1 97.69 76 VAL A C 1
ATOM 594 O O . VAL A 1 76 ? -12.078 11.883 7.066 1 97.69 76 VAL A O 1
ATOM 597 N N . PRO A 1 77 ? -11.969 13.406 8.664 1 98.38 77 PRO A N 1
ATOM 598 C CA . PRO A 1 77 ? -11.07 12.531 9.43 1 98.38 77 PRO A CA 1
ATOM 599 C C . PRO A 1 77 ? -11.734 11.219 9.844 1 98.38 77 PRO A C 1
ATOM 601 O O . PRO A 1 77 ? -11.07 10.18 9.914 1 98.38 77 PRO A O 1
ATOM 604 N N . ASP A 1 78 ? -13.055 11.25 10.031 1 97.75 78 ASP A N 1
ATOM 605 C CA . ASP A 1 78 ? -13.789 10.031 10.375 1 97.75 78 ASP A CA 1
ATOM 606 C C . ASP A 1 78 ? -13.742 9.023 9.234 1 97.75 78 ASP A C 1
ATOM 608 O O . ASP A 1 78 ? -13.758 7.812 9.469 1 97.75 78 ASP A O 1
ATOM 612 N N . PHE A 1 79 ? -13.758 9.555 8.062 1 97.12 79 PHE A N 1
ATOM 613 C CA . PHE A 1 79 ? -13.633 8.703 6.883 1 97.12 79 PHE A CA 1
ATOM 614 C C . PHE A 1 79 ? -12.328 7.902 6.93 1 97.12 79 PHE A C 1
ATOM 616 O O . PHE A 1 79 ? -12.328 6.695 6.684 1 97.12 79 PHE A O 1
ATOM 623 N N . VAL A 1 80 ? -11.242 8.516 7.316 1 98.19 80 VAL A N 1
ATOM 624 C CA . VAL A 1 80 ? -9.938 7.871 7.41 1 98.19 80 VAL A CA 1
ATOM 625 C C . VAL A 1 80 ? -9.969 6.781 8.477 1 98.19 80 VAL A C 1
ATOM 627 O O . VAL A 1 80 ? -9.484 5.672 8.258 1 98.19 80 VAL A O 1
ATOM 630 N N . GLY A 1 81 ? -10.594 7.094 9.609 1 97.94 81 GLY A N 1
ATOM 631 C CA . GLY A 1 81 ? -10.766 6.078 10.633 1 97.94 81 GLY A CA 1
ATOM 632 C C . GLY A 1 81 ? -11.594 4.895 10.172 1 97.94 81 GLY A C 1
ATOM 633 O O . GLY A 1 81 ? -11.281 3.746 10.492 1 97.94 81 GLY A O 1
ATOM 634 N N . GLY A 1 82 ? -12.633 5.188 9.445 1 96.62 82 GLY A N 1
ATOM 635 C CA . GLY A 1 82 ? -13.469 4.133 8.898 1 96.62 82 GLY A CA 1
ATOM 636 C C . GLY A 1 82 ? -12.734 3.219 7.938 1 96.62 82 GLY A C 1
ATOM 637 O O . GLY A 1 82 ? -12.898 1.998 7.984 1 96.62 82 GLY A O 1
ATOM 638 N N . ILE A 1 83 ? -11.945 3.791 7.059 1 95.56 83 ILE A N 1
ATOM 639 C CA . ILE A 1 83 ? -11.164 2.996 6.117 1 95.56 83 ILE A CA 1
ATOM 640 C C . ILE A 1 83 ? -10.148 2.15 6.879 1 95.56 83 ILE A C 1
ATOM 642 O O . ILE A 1 83 ? -9.914 0.987 6.539 1 95.56 83 ILE A O 1
ATOM 646 N N . TYR A 1 84 ? -9.492 2.721 7.898 1 96.88 84 TYR A N 1
ATOM 647 C CA . TYR A 1 84 ? -8.586 1.957 8.75 1 96.88 84 TYR A CA 1
ATOM 648 C C . TYR A 1 84 ? -9.281 0.728 9.32 1 96.88 84 TYR A C 1
ATOM 650 O O . TYR A 1 84 ? -8.75 -0.383 9.25 1 96.88 84 TYR A O 1
ATOM 658 N N . ASP A 1 85 ? -10.477 0.964 9.875 1 95.94 85 ASP A N 1
ATOM 659 C CA . ASP A 1 85 ? -11.242 -0.127 10.469 1 95.94 85 ASP A CA 1
ATOM 660 C C . ASP A 1 85 ? -11.562 -1.203 9.438 1 95.94 85 ASP A C 1
ATOM 662 O O . ASP A 1 85 ? -11.438 -2.396 9.711 1 95.94 85 ASP A O 1
ATOM 666 N N . LEU A 1 86 ? -11.945 -0.791 8.297 1 92.94 86 LEU A N 1
ATOM 667 C CA . LEU A 1 86 ? -12.305 -1.729 7.246 1 92.94 86 LEU A CA 1
ATOM 668 C C . LEU A 1 86 ? -11.109 -2.576 6.832 1 92.94 86 LEU A C 1
ATOM 670 O O . LEU A 1 86 ? -11.227 -3.791 6.656 1 92.94 86 LEU A O 1
ATOM 674 N N . ALA A 1 87 ? -10 -1.934 6.664 1 92.94 87 ALA A N 1
ATOM 675 C CA . ALA A 1 87 ? -8.789 -2.652 6.273 1 92.94 87 ALA A CA 1
ATOM 676 C C . ALA A 1 87 ? -8.398 -3.678 7.332 1 92.94 87 ALA A C 1
ATOM 678 O O . ALA A 1 87 ? -7.922 -4.77 7.004 1 92.94 87 ALA A O 1
ATOM 679 N N . ARG A 1 88 ? -8.57 -3.352 8.57 1 92.88 88 ARG A N 1
ATOM 680 C CA . ARG A 1 88 ? -8.242 -4.254 9.672 1 92.88 88 ARG A CA 1
ATOM 681 C C . ARG A 1 88 ? -9.234 -5.41 9.742 1 92.88 88 ARG A C 1
ATOM 683 O O . ARG A 1 88 ? -8.844 -6.551 9.992 1 92.88 88 ARG A O 1
ATOM 690 N N . GLU A 1 89 ? -10.445 -5.055 9.516 1 89.31 89 GLU A N 1
ATOM 691 C CA . GLU A 1 89 ? -11.516 -6.031 9.703 1 89.31 89 GLU A CA 1
ATOM 692 C C . GLU A 1 89 ? -11.633 -6.953 8.492 1 89.31 89 GLU A C 1
ATOM 694 O O . GLU A 1 89 ? -12.094 -8.094 8.609 1 89.31 89 GLU A O 1
ATOM 699 N N . HIS A 1 90 ? -11.219 -6.434 7.352 1 87.81 90 HIS A N 1
ATOM 700 C CA . HIS A 1 90 ? -11.352 -7.199 6.121 1 87.81 90 HIS A CA 1
ATOM 701 C C . HIS A 1 90 ? -10.031 -7.254 5.355 1 87.81 90 HIS A C 1
ATOM 703 O O . HIS A 1 90 ? -9.961 -6.824 4.203 1 87.81 90 HIS A O 1
ATOM 709 N N . PRO A 1 91 ? -9.055 -7.855 5.953 1 89.88 91 PRO A N 1
ATOM 710 C CA . PRO A 1 91 ? -7.742 -7.902 5.305 1 89.88 91 PRO A CA 1
ATOM 711 C C . PRO A 1 91 ? -7.758 -8.695 4 1 89.88 91 PRO A C 1
ATOM 713 O O . PRO A 1 91 ? -6.953 -8.43 3.102 1 89.88 91 PRO A O 1
ATOM 716 N N . GLU A 1 92 ? -8.734 -9.648 3.852 1 88.5 92 GLU A N 1
ATOM 717 C CA . GLU A 1 92 ? -8.82 -10.469 2.646 1 88.5 92 GLU A CA 1
ATOM 718 C C . GLU A 1 92 ? -9.141 -9.617 1.422 1 88.5 92 GLU A C 1
ATOM 720 O O . GLU A 1 92 ? -8.641 -9.883 0.327 1 88.5 92 GLU A O 1
ATOM 725 N N . HIS A 1 93 ? -9.953 -8.672 1.628 1 86.31 93 HIS A N 1
ATOM 726 C CA . HIS A 1 93 ? -10.305 -7.793 0.518 1 86.31 93 HIS A CA 1
ATOM 727 C C . HIS A 1 93 ? -9.102 -6.988 0.046 1 86.31 93 HIS A C 1
ATOM 729 O O . HIS A 1 93 ? -8.844 -6.898 -1.156 1 86.31 93 HIS A O 1
ATOM 735 N N . HIS A 1 94 ? -8.43 -6.438 0.985 1 88.69 94 HIS A N 1
ATOM 736 C CA . HIS A 1 94 ? -7.238 -5.66 0.664 1 88.69 94 HIS A CA 1
ATOM 737 C C . HIS A 1 94 ? -6.211 -6.508 -0.079 1 88.69 94 HIS A C 1
ATOM 739 O O . HIS A 1 94 ? -5.617 -6.055 -1.061 1 88.69 94 HIS A O 1
ATOM 745 N N . ARG A 1 95 ? -6.055 -7.719 0.337 1 91.12 95 ARG A N 1
ATOM 746 C CA . ARG A 1 95 ? -5.133 -8.641 -0.317 1 91.12 95 ARG A CA 1
ATOM 747 C C . ARG A 1 95 ? -5.562 -8.922 -1.753 1 91.12 95 ARG A C 1
ATOM 749 O O . ARG A 1 95 ? -4.73 -8.961 -2.66 1 91.12 95 ARG A O 1
ATOM 756 N N . MET A 1 96 ? -6.809 -9.102 -1.938 1 90.12 96 MET A N 1
ATOM 757 C CA . MET A 1 96 ? -7.309 -9.406 -3.277 1 90.12 96 MET A CA 1
ATOM 758 C C . MET A 1 96 ? -7.062 -8.234 -4.227 1 90.12 96 MET A C 1
ATOM 760 O O . MET A 1 96 ? -6.738 -8.438 -5.398 1 90.12 96 MET A O 1
ATOM 764 N N . ILE A 1 97 ? -7.195 -7.043 -3.686 1 88.12 97 ILE A N 1
ATOM 765 C CA . ILE A 1 97 ? -6.91 -5.867 -4.504 1 88.12 97 ILE A CA 1
ATOM 766 C C . ILE A 1 97 ? -5.43 -5.848 -4.879 1 88.12 97 ILE A C 1
ATOM 768 O O . ILE A 1 97 ? -5.078 -5.578 -6.027 1 88.12 97 ILE A O 1
ATOM 772 N N . SER A 1 98 ? -4.617 -6.188 -3.967 1 91.56 98 SER A N 1
ATOM 773 C CA . SER A 1 98 ? -3.178 -6.234 -4.215 1 91.56 98 SER A CA 1
ATOM 774 C C . SER A 1 98 ? -2.832 -7.289 -5.262 1 91.56 98 SER A C 1
ATOM 776 O O . SER A 1 98 ? -2.012 -7.047 -6.148 1 91.56 98 SER A O 1
ATOM 778 N N . TRP A 1 99 ? -3.49 -8.445 -5.191 1 91.44 99 TRP A N 1
ATOM 779 C CA . TRP A 1 99 ? -3.305 -9.477 -6.203 1 91.44 99 TRP A CA 1
ATOM 780 C C . TRP A 1 99 ? -3.729 -8.977 -7.578 1 91.44 99 TRP A C 1
ATOM 782 O O . TRP A 1 99 ? -3.006 -9.164 -8.562 1 91.44 99 TRP A O 1
ATOM 792 N N . ALA A 1 100 ? -4.859 -8.375 -7.586 1 89.31 100 ALA A N 1
ATOM 793 C CA . ALA A 1 100 ? -5.383 -7.875 -8.859 1 89.31 100 ALA A CA 1
ATOM 794 C C . ALA A 1 100 ? -4.426 -6.867 -9.484 1 89.31 100 ALA A C 1
ATOM 796 O O . ALA A 1 100 ? -4.172 -6.91 -10.688 1 89.31 100 ALA A O 1
ATOM 797 N N . GLN A 1 101 ? -3.895 -6.035 -8.695 1 88.06 101 GLN A N 1
ATOM 798 C CA . GLN A 1 101 ? -2.959 -5.023 -9.172 1 88.06 101 GLN A CA 1
ATOM 799 C C . GLN A 1 101 ? -1.677 -5.664 -9.695 1 88.06 101 GLN A C 1
ATOM 801 O O . GLN A 1 101 ? -1.208 -5.324 -10.789 1 88.06 101 GLN A O 1
ATOM 806 N N . LEU A 1 102 ? -1.162 -6.574 -8.992 1 89.94 102 LEU A N 1
ATOM 807 C CA . LEU A 1 102 ? 0.099 -7.207 -9.359 1 89.94 102 LEU A CA 1
ATOM 808 C C . LEU A 1 102 ? -0.069 -8.062 -10.609 1 89.94 102 LEU A C 1
ATOM 810 O O . LEU A 1 102 ? 0.825 -8.117 -11.461 1 89.94 102 LEU A O 1
ATOM 814 N N . GLU A 1 103 ? -1.218 -8.602 -10.711 1 87 103 GLU A N 1
ATOM 815 C CA . GLU A 1 103 ? -1.466 -9.523 -11.82 1 87 103 GLU A CA 1
ATOM 816 C C . GLU A 1 103 ? -2.041 -8.797 -13.031 1 87 103 GLU A C 1
ATOM 818 O O . GLU A 1 103 ? -2.314 -9.406 -14.062 1 87 103 GLU A O 1
ATOM 823 N N . GLY A 1 104 ? -2.287 -7.492 -12.859 1 83.5 104 GLY A N 1
ATOM 824 C CA . GLY A 1 104 ? -2.76 -6.688 -13.977 1 83.5 104 GLY A CA 1
ATOM 825 C C . GLY A 1 104 ? -4.211 -6.953 -14.328 1 83.5 104 GLY A C 1
ATOM 826 O O . GLY A 1 104 ? -4.586 -6.934 -15.5 1 83.5 104 GLY A O 1
ATOM 827 N N . ILE A 1 105 ? -4.922 -7.332 -13.328 1 81.12 105 ILE A N 1
ATOM 828 C CA . ILE A 1 105 ? -6.348 -7.555 -13.531 1 81.12 105 ILE A CA 1
ATOM 829 C C . ILE A 1 105 ? -7.105 -6.242 -13.367 1 81.12 105 ILE A C 1
ATOM 831 O O . ILE A 1 105 ? -7.066 -5.625 -12.297 1 81.12 105 ILE A O 1
ATOM 835 N N . ALA A 1 106 ? -7.727 -5.82 -14.414 1 75.69 106 ALA A N 1
ATOM 836 C CA . ALA A 1 106 ? -8.508 -4.586 -14.375 1 75.69 106 ALA A CA 1
ATOM 837 C C . ALA A 1 106 ? -9.727 -4.734 -13.469 1 75.69 106 ALA A C 1
ATOM 839 O O . ALA A 1 106 ? -10.477 -5.707 -13.57 1 75.69 106 ALA A O 1
ATOM 840 N N . LEU A 1 107 ? -9.719 -3.904 -12.508 1 74 107 LEU A N 1
ATOM 841 C CA . LEU A 1 107 ? -10.867 -3.885 -11.609 1 74 107 LEU A CA 1
ATOM 842 C C . LEU A 1 107 ? -11.828 -2.764 -11.984 1 74 107 LEU A C 1
ATOM 844 O O . LEU A 1 107 ? -11.406 -1.654 -12.312 1 74 107 LEU A O 1
ATOM 848 N N . ASP A 1 108 ? -13.039 -3.127 -12.086 1 75.25 108 ASP A N 1
ATOM 849 C CA . ASP A 1 108 ? -14.031 -2.078 -12.305 1 75.25 108 ASP A CA 1
ATOM 850 C C . ASP A 1 108 ? -14.164 -1.184 -11.07 1 75.25 108 ASP A C 1
ATOM 852 O O . ASP A 1 108 ? -14.047 -1.654 -9.938 1 75.25 108 ASP A O 1
ATOM 856 N N . GLU A 1 109 ? -14.281 0.039 -11.391 1 76.12 109 GLU A N 1
ATOM 857 C CA . GLU A 1 109 ? -14.57 0.943 -10.281 1 76.12 109 GLU A CA 1
ATOM 858 C C . GLU A 1 109 ? -15.953 0.672 -9.703 1 76.12 109 GLU A C 1
ATOM 860 O O . GLU A 1 109 ? -16.938 0.546 -10.445 1 76.12 109 GLU A O 1
ATOM 865 N N . PRO A 1 110 ? -15.891 0.472 -8.43 1 73.62 110 PRO A N 1
ATOM 866 C CA . PRO A 1 110 ? -17.219 0.282 -7.844 1 73.62 110 PRO A CA 1
ATOM 867 C C . PRO A 1 110 ? -18.125 1.495 -8.039 1 73.62 110 PRO A C 1
ATOM 869 O O . PRO A 1 110 ? -17.641 2.613 -8.219 1 73.62 110 PRO A O 1
ATOM 872 N N . HIS A 1 111 ? -19.359 1.192 -8.227 1 72.69 111 HIS A N 1
ATOM 873 C CA . HIS A 1 111 ? -20.359 2.244 -8.359 1 72.69 111 HIS A CA 1
ATOM 874 C C . HIS A 1 111 ? -21.25 2.32 -7.121 1 72.69 111 HIS A C 1
ATOM 876 O O . HIS A 1 111 ? -21.578 1.292 -6.523 1 72.69 111 HIS A O 1
ATOM 882 N N . ALA A 1 112 ? -21.375 3.449 -6.562 1 66 112 ALA A N 1
ATOM 883 C CA . ALA A 1 112 ? -22.359 3.742 -5.512 1 66 112 ALA A CA 1
ATOM 884 C C . ALA A 1 112 ? -23.406 4.738 -5.996 1 66 112 ALA A C 1
ATOM 886 O O . ALA A 1 112 ? -23.062 5.805 -6.516 1 66 112 ALA A O 1
ATOM 887 N N . GLU A 1 113 ? -24.703 4.277 -5.82 1 68.62 113 GLU A N 1
ATOM 888 C CA . GLU A 1 113 ? -25.828 5.102 -6.234 1 68.62 113 GLU A CA 1
ATOM 889 C C . GLU A 1 113 ? -25.688 5.543 -7.691 1 68.62 113 GLU A C 1
ATOM 891 O O . GLU A 1 113 ? -25.891 6.719 -8.008 1 68.62 113 GLU A O 1
ATOM 896 N N . GLY A 1 114 ? -25.156 4.746 -8.5 1 69.75 114 GLY A N 1
ATOM 897 C CA . GLY A 1 114 ? -25.125 4.996 -9.93 1 69.75 114 GLY A CA 1
ATOM 898 C C . GLY A 1 114 ? -23.875 5.734 -10.375 1 69.75 114 GLY A C 1
ATOM 899 O O . GLY A 1 114 ? -23.672 5.961 -11.57 1 69.75 114 GLY A O 1
ATOM 900 N N . GLN A 1 115 ? -23.062 6.207 -9.422 1 77.88 115 GLN A N 1
ATOM 901 C CA . GLN A 1 115 ? -21.844 6.918 -9.75 1 77.88 115 GLN A CA 1
ATOM 902 C C . GLN A 1 115 ? -20.609 6.137 -9.289 1 77.88 115 GLN A C 1
ATOM 904 O O . GLN A 1 115 ? -20.688 5.363 -8.336 1 77.88 115 GLN A O 1
ATOM 909 N N . PRO A 1 116 ? -19.531 6.449 -10.031 1 83 116 PRO A N 1
ATOM 910 C CA . PRO A 1 116 ? -18.281 5.832 -9.562 1 83 116 PRO A CA 1
ATOM 911 C C . PRO A 1 116 ? -17.906 6.266 -8.148 1 83 116 PRO A C 1
ATOM 913 O O . PRO A 1 116 ? -18.031 7.441 -7.805 1 83 116 PRO A O 1
ATOM 916 N N . ALA A 1 117 ? -17.578 5.379 -7.359 1 84.75 117 ALA A N 1
ATOM 917 C CA . ALA A 1 117 ? -17.312 5.621 -5.941 1 84.75 117 ALA A CA 1
ATOM 918 C C . ALA A 1 117 ? -16.219 6.66 -5.758 1 84.75 117 ALA A C 1
ATOM 920 O O . ALA A 1 117 ? -16.328 7.543 -4.902 1 84.75 117 ALA A O 1
ATOM 921 N N . PHE A 1 118 ? -15.227 6.609 -6.566 1 87.44 118 PHE A N 1
ATOM 922 C CA . PHE A 1 118 ? -14.133 7.574 -6.465 1 87.44 118 PHE A CA 1
ATOM 923 C C . PHE A 1 118 ? -14.641 8.992 -6.715 1 87.44 118 PHE A C 1
ATOM 925 O O . PHE A 1 118 ? -14.297 9.914 -5.98 1 87.44 118 PHE A O 1
ATOM 932 N N . ALA A 1 119 ? -15.453 9.125 -7.68 1 89.31 119 ALA A N 1
ATOM 933 C CA . ALA A 1 119 ? -15.992 10.438 -8.023 1 89.31 119 ALA A CA 1
ATOM 934 C C . ALA A 1 119 ? -16.875 10.977 -6.898 1 89.31 119 ALA A C 1
ATOM 936 O O . ALA A 1 119 ? -16.891 12.188 -6.645 1 89.31 119 ALA A O 1
ATOM 937 N N . GLN A 1 120 ? -17.547 10.109 -6.316 1 90.5 120 GLN A N 1
ATOM 938 C CA . GLN A 1 120 ? -18.375 10.516 -5.191 1 90.5 120 GLN A CA 1
ATOM 939 C C . GLN A 1 120 ? -17.531 11.031 -4.031 1 90.5 120 GLN A C 1
ATOM 941 O O . GLN A 1 120 ? -17.875 12.016 -3.385 1 90.5 120 GLN A O 1
ATOM 946 N N . HIS A 1 121 ? -16.453 10.367 -3.729 1 93.12 121 HIS A N 1
ATOM 947 C CA . HIS A 1 121 ? -15.57 10.805 -2.66 1 93.12 121 HIS A CA 1
ATOM 948 C C . HIS A 1 121 ? -14.914 12.141 -3.008 1 93.12 121 HIS A C 1
ATOM 950 O O . HIS A 1 121 ? -14.781 13.016 -2.152 1 93.12 121 HIS A O 1
ATOM 956 N N . VAL A 1 122 ? -14.562 12.289 -4.25 1 94.88 122 VAL A N 1
ATOM 957 C CA . VAL A 1 122 ? -13.969 13.539 -4.695 1 94.88 122 VAL A CA 1
ATOM 958 C C . VAL A 1 122 ? -14.977 14.68 -4.539 1 94.88 122 VAL A C 1
ATOM 960 O O . VAL A 1 122 ? -14.633 15.758 -4.047 1 94.88 122 VAL A O 1
ATOM 963 N N . ALA A 1 123 ? -16.172 14.43 -4.898 1 95.81 123 ALA A N 1
ATOM 964 C CA . ALA A 1 123 ? -17.234 15.43 -4.762 1 95.81 123 ALA A CA 1
ATOM 965 C C . ALA A 1 123 ? -17.438 15.82 -3.299 1 95.81 123 ALA A C 1
ATOM 967 O O . ALA A 1 123 ? -17.703 16.984 -2.988 1 95.81 123 ALA A O 1
ATOM 968 N N . ALA A 1 124 ? -17.344 14.891 -2.451 1 96.38 124 ALA A N 1
ATOM 969 C CA . ALA A 1 124 ? -17.484 15.164 -1.022 1 96.38 124 ALA A CA 1
ATOM 970 C C . ALA A 1 124 ? -16.344 16.047 -0.521 1 96.38 124 ALA A C 1
ATOM 972 O O . ALA A 1 124 ? -16.562 16.938 0.308 1 96.38 124 ALA A O 1
ATOM 973 N N . ILE A 1 125 ? -15.156 15.812 -0.986 1 97.94 125 ILE A N 1
ATOM 974 C CA . ILE A 1 125 ? -14.016 16.656 -0.622 1 97.94 125 ILE A CA 1
ATOM 975 C C . ILE A 1 125 ? -14.234 18.078 -1.141 1 97.94 125 ILE A C 1
ATOM 977 O O . ILE A 1 125 ? -13.992 19.047 -0.426 1 97.94 125 ILE A O 1
ATOM 981 N N . GLU A 1 126 ? -14.695 18.188 -2.371 1 98.44 126 GLU A N 1
ATOM 982 C CA . GLU A 1 126 ? -14.984 19.5 -2.947 1 98.44 126 GLU A CA 1
ATOM 983 C C . GLU A 1 126 ? -16.031 20.25 -2.125 1 98.44 126 GLU A C 1
ATOM 985 O O . GLU A 1 126 ? -15.906 21.453 -1.889 1 98.44 126 GLU A O 1
ATOM 990 N N . ALA A 1 127 ? -17.016 19.531 -1.754 1 98.31 127 ALA A N 1
ATOM 991 C CA . ALA A 1 127 ? -18.031 20.125 -0.892 1 98.31 127 ALA A CA 1
ATOM 992 C C . ALA A 1 127 ? -17.438 20.578 0.437 1 98.31 127 ALA A C 1
ATOM 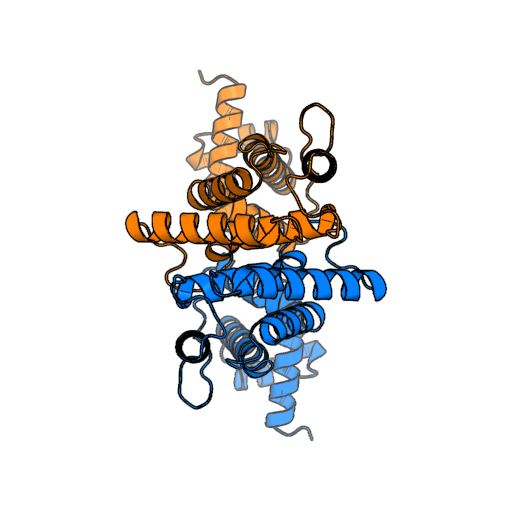994 O O . ALA A 1 127 ? -17.766 21.656 0.939 1 98.31 127 ALA A O 1
ATOM 995 N N . ALA A 1 128 ? -16.609 19.781 1.01 1 98.31 128 ALA A N 1
ATOM 996 C CA . ALA A 1 128 ? -15.922 20.125 2.256 1 98.31 128 ALA A CA 1
ATOM 997 C C . ALA A 1 128 ? -15.078 21.375 2.09 1 98.31 128 ALA A C 1
ATOM 999 O O . ALA A 1 128 ? -14.992 22.203 3.004 1 98.31 128 ALA A O 1
ATOM 1000 N N . GLN A 1 129 ? -14.43 21.516 0.969 1 98.31 129 GLN A N 1
ATOM 1001 C CA . GLN A 1 129 ? -13.656 22.703 0.67 1 98.31 129 GLN A CA 1
ATOM 1002 C C . GLN A 1 129 ? -14.562 23.938 0.561 1 98.31 129 GLN A C 1
ATOM 1004 O O . GLN A 1 129 ? -14.258 24.984 1.128 1 98.31 129 GLN A O 1
ATOM 1009 N N . ALA A 1 130 ? -15.602 23.781 -0.148 1 97.94 130 ALA A N 1
ATOM 1010 C CA . ALA A 1 130 ? -16.547 24.875 -0.328 1 97.94 130 ALA A CA 1
ATOM 1011 C C . ALA A 1 130 ? -17.109 25.344 1.013 1 97.94 130 ALA A C 1
ATOM 1013 O O . ALA A 1 130 ? -17.328 26.547 1.213 1 97.94 130 ALA A O 1
ATOM 1014 N N . ASP A 1 131 ? -17.25 24.406 1.918 1 97.31 131 ASP A N 1
ATOM 1015 C CA . ASP A 1 131 ? -17.828 24.703 3.227 1 97.31 131 ASP A CA 1
ATOM 1016 C C . ASP A 1 131 ? -16.766 25.172 4.207 1 97.31 131 ASP A C 1
ATOM 1018 O O . ASP A 1 131 ? -17.062 25.531 5.348 1 97.31 131 ASP A O 1
ATOM 1022 N N . GLY A 1 132 ? -15.539 25.062 3.861 1 97 132 GLY A N 1
ATOM 1023 C CA . GLY A 1 132 ? -14.453 25.578 4.672 1 97 132 GLY A CA 1
ATOM 1024 C C . GLY A 1 132 ? -13.906 24.562 5.656 1 97 132 GLY A C 1
ATOM 1025 O O . GLY A 1 132 ? -13.102 24.891 6.527 1 97 132 GLY A O 1
ATOM 1026 N N . HIS A 1 133 ? -14.305 23.297 5.535 1 97.38 133 HIS A N 1
ATOM 1027 C CA . HIS A 1 133 ? -13.844 22.234 6.426 1 97.38 133 HIS A CA 1
ATOM 1028 C C . HIS A 1 133 ? -12.477 21.719 5.996 1 97.38 133 HIS A C 1
ATOM 1030 O O . HIS A 1 133 ? -11.727 21.188 6.816 1 97.38 133 HIS A O 1
ATOM 1036 N N . VAL A 1 134 ? -12.188 21.844 4.707 1 98.19 134 VAL A N 1
ATOM 1037 C CA . VAL A 1 134 ? -10.93 21.375 4.137 1 98.19 134 VAL A CA 1
ATOM 1038 C C . VAL A 1 134 ? -10.227 22.516 3.42 1 98.19 134 VAL A C 1
ATOM 1040 O O . VAL A 1 134 ? -10.859 23.312 2.719 1 98.19 134 VAL A O 1
ATOM 1043 N N . ASP A 1 135 ? -8.938 22.688 3.631 1 98.06 135 ASP A N 1
ATOM 1044 C CA . ASP A 1 135 ? -8.148 23.719 2.947 1 98.06 135 ASP A CA 1
ATOM 1045 C C . ASP A 1 135 ? -8.336 23.625 1.434 1 98.06 135 ASP A C 1
ATOM 1047 O O . ASP A 1 135 ? -8.109 22.578 0.835 1 98.06 135 ASP A O 1
ATOM 1051 N N . GLY A 1 136 ? -8.656 24.703 0.802 1 97 136 GLY A N 1
ATOM 1052 C CA . GLY A 1 136 ? -8.977 24.766 -0.613 1 97 136 GLY A CA 1
ATOM 1053 C C . GLY A 1 136 ? -7.766 24.641 -1.514 1 97 136 GLY A C 1
ATOM 1054 O O . GLY A 1 136 ? -7.902 24.438 -2.723 1 97 136 GLY A O 1
ATOM 1055 N N . ALA A 1 137 ? -6.598 24.609 -0.995 1 96.12 137 ALA A N 1
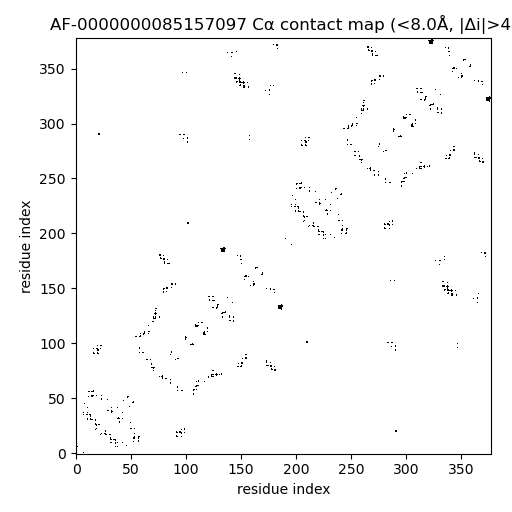ATOM 1056 C CA . ALA A 1 137 ? -5.375 24.547 -1.79 1 96.12 137 ALA A CA 1
ATOM 1057 C C . ALA A 1 137 ? -5.141 23.141 -2.326 1 96.12 137 ALA A C 1
ATOM 1059 O O . ALA A 1 137 ? -4.367 22.938 -3.27 1 96.12 137 ALA A O 1
ATOM 1060 N N . TRP A 1 138 ? -5.824 22.156 -1.727 1 97.69 138 TRP A N 1
ATOM 1061 C CA . TRP A 1 138 ? -5.621 20.766 -2.129 1 97.69 138 TRP A CA 1
ATOM 1062 C C . TRP A 1 138 ? -6.352 20.469 -3.432 1 97.69 138 TRP A C 1
ATOM 1064 O O . TRP A 1 138 ? -7.504 20.875 -3.611 1 97.69 138 TRP A O 1
ATOM 1074 N N . GLN A 1 139 ? -5.703 19.844 -4.332 1 97.69 139 GLN A N 1
ATOM 1075 C CA . GLN A 1 139 ? -6.461 19.141 -5.371 1 97.69 139 GLN A CA 1
ATOM 1076 C C . GLN A 1 139 ? -7.246 17.969 -4.785 1 97.69 139 GLN A C 1
ATOM 1078 O O . GLN A 1 139 ? -6.668 17.078 -4.16 1 97.69 139 GLN A O 1
ATOM 1083 N N . PRO A 1 140 ? -8.516 17.906 -4.996 1 97.81 140 PRO A N 1
ATOM 1084 C CA . PRO A 1 140 ? -9.352 16.922 -4.301 1 97.81 140 PRO A CA 1
ATOM 1085 C C . PRO A 1 140 ? -8.898 15.492 -4.555 1 97.81 140 PRO A C 1
ATOM 1087 O O . PRO A 1 140 ? -8.859 14.68 -3.623 1 97.81 140 PRO A O 1
ATOM 1090 N N . ASP A 1 141 ? -8.539 15.117 -5.766 1 95.81 141 ASP A N 1
ATOM 1091 C CA . ASP A 1 141 ? -8.102 13.758 -6.086 1 95.81 141 ASP A CA 1
ATOM 1092 C C . ASP A 1 141 ? -6.824 13.398 -5.324 1 95.81 141 ASP A C 1
ATOM 1094 O O . ASP A 1 141 ? -6.703 12.297 -4.785 1 95.81 141 ASP A O 1
ATOM 1098 N N . ASP A 1 142 ? -5.898 14.305 -5.289 1 97.19 142 ASP A N 1
ATOM 1099 C CA . ASP A 1 142 ? -4.637 14.078 -4.594 1 97.19 142 ASP A CA 1
ATOM 1100 C C . ASP A 1 142 ? -4.859 13.914 -3.092 1 97.19 142 ASP A C 1
ATOM 1102 O O . ASP A 1 142 ? -4.273 13.039 -2.461 1 97.19 142 ASP A O 1
ATOM 1106 N N . LEU A 1 143 ? -5.699 14.789 -2.604 1 98.25 143 LEU A N 1
ATOM 1107 C CA . LEU A 1 143 ? -5.984 14.695 -1.176 1 98.25 143 LEU A CA 1
ATOM 1108 C C . LEU A 1 143 ? -6.621 13.359 -0.834 1 98.25 143 LEU A C 1
ATOM 1110 O O . LEU A 1 143 ? -6.246 12.719 0.153 1 98.25 143 LEU A O 1
ATOM 1114 N N . LEU A 1 144 ? -7.562 12.945 -1.646 1 96.88 144 LEU A N 1
ATOM 1115 C CA . LEU A 1 144 ? -8.234 11.68 -1.4 1 96.88 144 LEU A CA 1
ATOM 1116 C C . LEU A 1 144 ? -7.238 10.523 -1.385 1 96.88 144 LEU A C 1
ATOM 1118 O O . LEU A 1 144 ? -7.285 9.672 -0.498 1 96.88 144 LEU A O 1
ATOM 1122 N N . ILE A 1 145 ? -6.324 10.477 -2.293 1 97.06 145 ILE A N 1
ATOM 1123 C CA . ILE A 1 145 ? -5.328 9.422 -2.398 1 97.06 145 ILE A CA 1
ATOM 1124 C C . ILE A 1 145 ? -4.402 9.453 -1.184 1 97.06 145 ILE A C 1
ATOM 1126 O O . ILE A 1 145 ? -4.059 8.414 -0.625 1 97.06 145 ILE A O 1
ATOM 1130 N N . VAL A 1 146 ? -4.055 10.633 -0.758 1 98.44 146 VAL A N 1
ATOM 1131 C CA . VAL A 1 146 ? -3.227 10.781 0.433 1 98.44 146 VAL A CA 1
ATOM 1132 C C . VAL A 1 146 ? -3.969 10.242 1.652 1 98.44 146 VAL A C 1
ATOM 1134 O O . VAL A 1 146 ? -3.393 9.516 2.463 1 98.44 146 VAL A O 1
ATOM 1137 N N . LEU A 1 147 ? -5.258 10.562 1.76 1 98.31 147 LEU A N 1
ATOM 1138 C CA . LEU A 1 147 ? -6.055 10.102 2.891 1 98.31 147 LEU A CA 1
ATOM 1139 C C . LEU A 1 147 ? -6.152 8.578 2.898 1 98.31 147 LEU A C 1
ATOM 1141 O O . LEU A 1 147 ? -6.043 7.949 3.953 1 98.31 147 LEU A O 1
ATOM 1145 N N . PHE A 1 148 ? -6.34 8.008 1.771 1 96.12 148 PHE A N 1
ATOM 1146 C CA . PHE A 1 148 ? -6.312 6.551 1.671 1 96.12 148 PHE A CA 1
ATOM 1147 C C . PHE A 1 148 ? -4.953 6.008 2.086 1 96.12 148 PHE A C 1
ATOM 1149 O O . PHE A 1 148 ? -4.867 5 2.791 1 96.12 148 PHE A O 1
ATOM 1156 N N . GLY A 1 149 ? -3.871 6.656 1.6 1 97.56 149 GLY A N 1
ATOM 1157 C CA . GLY A 1 149 ? -2.527 6.25 1.983 1 97.56 149 GLY A CA 1
ATOM 1158 C C . GLY A 1 149 ? -2.326 6.199 3.486 1 97.56 149 GLY A C 1
ATOM 1159 O O . GLY A 1 149 ? -1.73 5.25 4.004 1 97.56 149 GLY A O 1
ATOM 1160 N N . ILE A 1 150 ? -2.869 7.148 4.141 1 98.62 150 ILE A N 1
ATOM 1161 C CA . ILE A 1 150 ? -2.766 7.223 5.594 1 98.62 150 ILE A CA 1
ATOM 1162 C C . ILE A 1 150 ? -3.568 6.09 6.227 1 98.62 150 ILE A C 1
ATOM 1164 O O . ILE A 1 150 ? -3.055 5.352 7.07 1 98.62 150 ILE A O 1
ATOM 1168 N N . ALA A 1 151 ? -4.77 5.949 5.832 1 97.44 151 ALA A N 1
ATOM 1169 C CA . ALA A 1 151 ? -5.676 4.969 6.422 1 97.44 151 ALA A CA 1
ATOM 1170 C C . ALA A 1 151 ? -5.148 3.549 6.223 1 97.44 151 ALA A C 1
ATOM 1172 O O . ALA A 1 151 ? -5.348 2.682 7.078 1 97.44 151 ALA A O 1
ATOM 1173 N N . LEU A 1 152 ? -4.488 3.359 5.141 1 96 152 LEU A N 1
ATOM 1174 C CA . LEU A 1 152 ? -4.059 2.016 4.77 1 96 152 LEU A CA 1
ATOM 1175 C C . LEU A 1 152 ? -2.584 1.807 5.094 1 96 152 LEU A C 1
ATOM 1177 O O . LEU A 1 152 ? -2.016 0.761 4.777 1 96 152 LEU A O 1
ATOM 1181 N N . ALA A 1 153 ? -1.932 2.75 5.746 1 97.38 153 ALA A N 1
ATOM 1182 C CA . ALA A 1 153 ? -0.487 2.744 5.957 1 97.38 153 ALA A CA 1
ATOM 1183 C C . ALA A 1 153 ? -0.042 1.462 6.656 1 97.38 153 ALA A C 1
ATOM 1185 O O . ALA A 1 153 ? 0.842 0.755 6.168 1 97.38 153 ALA A O 1
ATOM 1186 N N . TRP A 1 154 ? -0.671 1.1 7.723 1 96.25 154 TRP A N 1
ATOM 1187 C CA . TRP A 1 154 ? -0.292 -0.099 8.461 1 96.25 154 TRP A CA 1
ATOM 1188 C C . TRP A 1 154 ? -0.673 -1.358 7.691 1 96.25 154 TRP A C 1
ATOM 1190 O O . TRP A 1 154 ? 0.07 -2.342 7.691 1 96.25 154 TRP A O 1
ATOM 1200 N N . ALA A 1 155 ? -1.801 -1.309 7.023 1 93.81 155 ALA A N 1
ATOM 1201 C CA . ALA A 1 155 ? -2.24 -2.465 6.246 1 93.81 155 ALA A CA 1
ATOM 1202 C C . ALA A 1 155 ? -1.258 -2.777 5.121 1 93.81 155 ALA A C 1
ATOM 1204 O O . ALA A 1 155 ? -1.053 -3.941 4.773 1 93.81 155 ALA A O 1
ATOM 1205 N N . ASN A 1 156 ? -0.641 -1.774 4.574 1 93.44 156 ASN A N 1
ATOM 1206 C CA . ASN A 1 156 ? 0.295 -1.938 3.467 1 93.44 156 ASN A CA 1
ATOM 1207 C C . ASN A 1 156 ? 1.722 -2.15 3.965 1 93.44 156 ASN A C 1
ATOM 1209 O O . ASN A 1 156 ? 2.617 -2.467 3.18 1 93.44 156 ASN A O 1
ATOM 1213 N N . SER A 1 157 ? 1.993 -2.029 5.23 1 91.5 157 SER A N 1
ATOM 1214 C CA . SER A 1 157 ? 3.354 -2.031 5.758 1 91.5 157 SER A CA 1
ATOM 1215 C C . SER A 1 157 ? 3.912 -3.447 5.844 1 91.5 157 SER A C 1
ATOM 1217 O O . SER A 1 157 ? 3.225 -4.363 6.305 1 91.5 157 SER A O 1
ATOM 1219 N N . PRO A 1 158 ? 5.133 -3.613 5.406 1 85.69 158 PRO A N 1
ATOM 1220 C CA . PRO A 1 158 ? 5.773 -4.914 5.602 1 85.69 158 PRO A CA 1
ATOM 1221 C C . PRO A 1 158 ? 6.277 -5.117 7.031 1 85.69 158 PRO A C 1
ATOM 1223 O O . PRO A 1 158 ? 6.926 -6.125 7.324 1 85.69 158 PRO A O 1
ATOM 1226 N N . HIS A 1 159 ? 6.07 -4.133 7.883 1 86.56 159 HIS A N 1
ATOM 1227 C CA . HIS A 1 159 ? 6.492 -4.258 9.273 1 86.56 159 HIS A CA 1
ATOM 1228 C C . HIS A 1 159 ? 5.93 -5.523 9.906 1 86.56 159 HIS A C 1
ATOM 1230 O O . HIS A 1 159 ? 4.746 -5.828 9.758 1 86.56 159 HIS A O 1
ATOM 1236 N N . PRO A 1 160 ? 6.754 -6.203 10.617 1 83.31 160 PRO A N 1
ATOM 1237 C CA . PRO A 1 160 ? 6.309 -7.473 11.195 1 83.31 160 PRO A CA 1
ATOM 1238 C C . PRO A 1 160 ? 5.129 -7.305 12.156 1 83.31 160 PRO A C 1
ATOM 1240 O O . PRO A 1 160 ? 4.328 -8.227 12.32 1 83.31 160 PRO A O 1
ATOM 1243 N N . ASP A 1 161 ? 4.992 -6.137 12.688 1 87.31 161 ASP A N 1
ATOM 1244 C CA . ASP A 1 161 ? 3.945 -5.906 13.672 1 87.31 161 ASP A CA 1
ATOM 1245 C C . ASP A 1 161 ? 2.701 -5.305 13.023 1 87.31 161 ASP A C 1
ATOM 1247 O O . ASP A 1 161 ? 1.796 -4.836 13.719 1 87.31 161 ASP A O 1
ATOM 1251 N N . ALA A 1 162 ? 2.629 -5.285 11.75 1 90 162 ALA A N 1
ATOM 1252 C CA . ALA A 1 162 ? 1.506 -4.645 11.07 1 90 162 ALA A CA 1
ATOM 1253 C C . ALA A 1 162 ? 0.197 -5.371 11.367 1 90 162 ALA A C 1
ATOM 1255 O O . ALA A 1 162 ? -0.851 -4.738 11.516 1 90 162 ALA A O 1
ATOM 1256 N N . ALA A 1 163 ? 0.221 -6.703 11.523 1 86.25 163 ALA A N 1
ATOM 1257 C CA . ALA A 1 163 ? -0.977 -7.516 11.719 1 86.25 163 ALA A CA 1
ATOM 1258 C C . ALA A 1 163 ? -1.258 -7.719 13.211 1 86.25 163 ALA A C 1
ATOM 1260 O O . ALA A 1 163 ? -2.004 -8.625 13.586 1 86.25 163 ALA A O 1
ATOM 1261 N N . THR A 1 164 ? -1.03 -6.867 14.039 1 90.44 164 THR A N 1
ATOM 1262 C CA . THR A 1 164 ? -1.188 -7.051 15.477 1 90.44 164 THR A CA 1
ATOM 1263 C C . THR A 1 164 ? -2.662 -7.16 15.852 1 90.44 164 THR A C 1
ATOM 1265 O O . THR A 1 164 ? -3.512 -6.508 15.234 1 90.44 164 THR A O 1
ATOM 1268 N N . ASN A 1 165 ? -3 -7.984 16.859 1 91.62 165 ASN A N 1
ATOM 1269 C CA . ASN A 1 165 ? -4.344 -8.102 17.406 1 91.62 165 ASN A CA 1
ATOM 1270 C C . ASN A 1 165 ? -4.473 -7.371 18.734 1 91.62 165 ASN A C 1
ATOM 1272 O O . ASN A 1 165 ? -5.496 -7.48 19.422 1 91.62 165 ASN A O 1
ATOM 1276 N N . ASP A 1 166 ? -3.447 -6.613 19.109 1 96.06 166 ASP A N 1
ATOM 1277 C CA . ASP A 1 166 ? -3.488 -5.809 20.328 1 96.06 166 ASP A CA 1
ATOM 1278 C C . ASP A 1 166 ? -4.449 -4.633 20.172 1 96.06 166 ASP A C 1
ATOM 1280 O O . ASP A 1 166 ? -4.188 -3.707 19.391 1 96.06 166 ASP A O 1
ATOM 1284 N N . PRO A 1 167 ? -5.535 -4.68 20.922 1 96.19 167 PRO A N 1
ATOM 1285 C CA . PRO A 1 167 ? -6.543 -3.627 20.766 1 96.19 167 PRO A CA 1
ATOM 1286 C C . PRO A 1 167 ? -6 -2.234 21.078 1 96.19 167 PRO A C 1
ATOM 1288 O O . PRO A 1 167 ? -6.418 -1.252 20.453 1 96.19 167 PRO A O 1
ATOM 1291 N N . ASP A 1 168 ? -5.113 -2.154 22 1 97.44 168 ASP A N 1
ATOM 1292 C CA . ASP A 1 168 ? -4.543 -0.855 22.344 1 97.44 168 ASP A CA 1
ATOM 1293 C C . ASP A 1 168 ? -3.682 -0.31 21.203 1 97.44 168 ASP A C 1
ATOM 1295 O O . ASP A 1 168 ? -3.748 0.878 20.891 1 97.44 168 ASP A O 1
ATOM 1299 N N . ALA A 1 169 ? -2.873 -1.188 20.641 1 96.88 169 ALA A N 1
ATOM 1300 C CA . ALA A 1 169 ? -2.061 -0.781 19.5 1 96.88 169 ALA A CA 1
ATOM 1301 C C . ALA A 1 169 ? -2.938 -0.337 18.328 1 96.88 169 ALA A C 1
ATOM 1303 O O . ALA A 1 169 ? -2.672 0.691 17.703 1 96.88 169 ALA A O 1
ATOM 1304 N N . ASN A 1 170 ? -3.992 -1.118 18.094 1 97.5 170 ASN A N 1
ATOM 1305 C CA . ASN A 1 170 ? -4.898 -0.79 17 1 97.5 170 ASN A CA 1
ATOM 1306 C C . ASN A 1 170 ? -5.598 0.545 17.234 1 97.5 170 ASN A C 1
ATOM 1308 O O . ASN A 1 170 ? -5.75 1.341 16.297 1 97.5 170 ASN A O 1
ATOM 1312 N N . ALA A 1 171 ? -6.031 0.754 18.438 1 98 171 ALA A N 1
ATOM 1313 C CA . ALA A 1 171 ? -6.684 2.02 18.781 1 98 171 ALA A CA 1
ATOM 1314 C C . ALA A 1 171 ? -5.727 3.193 18.594 1 98 171 ALA A C 1
ATOM 1316 O O . ALA A 1 171 ? -6.113 4.238 18.062 1 98 171 ALA A O 1
ATOM 1317 N N . ARG A 1 172 ? -4.535 3 19.047 1 97.88 172 ARG A N 1
ATOM 1318 C CA . ARG A 1 172 ? -3.52 4.043 18.938 1 97.88 172 ARG A CA 1
ATOM 1319 C C . ARG A 1 172 ? -3.225 4.355 17.469 1 97.88 172 ARG A C 1
ATOM 1321 O O . ARG A 1 172 ? -3.141 5.527 17.094 1 97.88 172 ARG A O 1
ATOM 1328 N N . ARG A 1 173 ? -3.055 3.367 16.656 1 98.31 173 ARG A N 1
ATOM 1329 C CA . ARG A 1 173 ? -2.762 3.533 15.234 1 98.31 173 ARG A CA 1
ATOM 1330 C C . ARG A 1 173 ? -3.922 4.207 14.516 1 98.31 173 ARG A C 1
ATOM 1332 O O . ARG A 1 173 ? -3.711 5.082 13.672 1 98.31 173 ARG A O 1
ATOM 1339 N N . ARG A 1 174 ? -5.125 3.783 14.836 1 98.38 174 ARG A N 1
ATOM 1340 C CA . ARG A 1 174 ? -6.309 4.426 14.281 1 98.38 174 ARG A CA 1
ATOM 1341 C C . ARG A 1 174 ? -6.344 5.91 14.633 1 98.38 174 ARG A C 1
ATOM 1343 O O . ARG A 1 174 ? -6.633 6.75 13.773 1 98.38 174 ARG A O 1
ATOM 1350 N N . ALA A 1 175 ? -6.109 6.219 15.867 1 98.56 175 ALA A N 1
ATOM 1351 C CA . ALA A 1 175 ? -6.105 7.605 16.328 1 98.56 175 ALA A CA 1
ATOM 1352 C C . ALA A 1 175 ? -5.031 8.422 15.625 1 98.56 175 ALA A C 1
ATOM 1354 O O . ALA A 1 175 ? -5.242 9.586 15.297 1 98.56 175 ALA A O 1
ATOM 1355 N N . ALA A 1 176 ? -3.889 7.824 15.406 1 98.56 176 ALA A N 1
ATOM 1356 C CA . ALA A 1 176 ? -2.811 8.492 14.688 1 98.56 176 ALA A CA 1
ATOM 1357 C C . ALA A 1 176 ? -3.232 8.844 13.266 1 98.56 176 ALA A C 1
ATOM 1359 O O . ALA A 1 176 ? -2.961 9.945 12.781 1 98.56 176 ALA A O 1
ATOM 1360 N N . ALA A 1 177 ? -3.918 7.898 12.609 1 98.75 177 ALA A N 1
ATOM 1361 C CA . ALA A 1 177 ? -4.398 8.133 11.25 1 98.75 177 ALA A CA 1
ATOM 1362 C C . ALA A 1 177 ? -5.402 9.281 11.219 1 98.75 177 ALA A C 1
ATOM 1364 O O . ALA A 1 177 ? -5.316 10.164 10.359 1 98.75 177 ALA A O 1
ATOM 1365 N N . VAL A 1 178 ? -6.328 9.25 12.133 1 98.75 178 VAL A N 1
ATOM 1366 C CA . VAL A 1 178 ? -7.367 10.266 12.203 1 98.75 178 VAL A CA 1
ATOM 1367 C C . VAL A 1 178 ? -6.742 11.625 12.492 1 98.75 178 VAL A C 1
ATOM 1369 O O . VAL A 1 178 ? -7.102 12.633 11.875 1 98.75 178 VAL A O 1
ATOM 1372 N N . GLU A 1 179 ? -5.793 11.68 13.383 1 98.31 179 GLU A N 1
ATOM 1373 C CA . GLU A 1 179 ? -5.113 12.93 13.719 1 98.31 179 GLU A CA 1
ATOM 1374 C C . GLU A 1 179 ? -4.32 13.461 12.523 1 98.31 179 GLU A C 1
ATOM 1376 O O . GLU A 1 179 ? -4.309 14.664 12.273 1 98.31 179 GLU A O 1
ATOM 1381 N N . ALA A 1 180 ? -3.637 12.594 11.844 1 98.69 180 ALA A N 1
ATOM 1382 C CA . ALA A 1 180 ? -2.916 13.008 10.633 1 98.69 180 ALA A CA 1
ATOM 1383 C C . ALA A 1 180 ? -3.855 13.672 9.633 1 98.69 180 ALA A C 1
ATOM 1385 O O . ALA A 1 180 ? -3.555 14.742 9.109 1 98.69 180 ALA A O 1
ATOM 1386 N N . ALA A 1 181 ? -5 13.016 9.398 1 98.75 181 ALA A N 1
ATOM 1387 C CA . ALA A 1 181 ? -5.984 13.57 8.477 1 98.75 181 ALA A CA 1
ATOM 1388 C C . ALA A 1 181 ? -6.461 14.945 8.953 1 98.75 181 ALA A C 1
ATOM 1390 O O . ALA A 1 181 ? -6.586 15.875 8.148 1 98.75 181 ALA A O 1
ATOM 1391 N N . ARG A 1 182 ? -6.742 15.07 10.219 1 98.19 182 ARG A N 1
ATOM 1392 C CA . ARG A 1 182 ? -7.211 16.328 10.789 1 98.19 182 ARG A CA 1
ATOM 1393 C C . ARG A 1 182 ? -6.211 17.453 10.531 1 98.19 182 ARG A C 1
ATOM 1395 O O . ARG A 1 182 ? -6.598 18.562 10.133 1 98.19 182 ARG A O 1
ATOM 1402 N N . ARG A 1 183 ? -4.945 17.203 10.719 1 97.69 183 ARG A N 1
ATOM 1403 C CA . ARG A 1 183 ? -3.902 18.203 10.539 1 97.69 183 ARG A CA 1
ATOM 1404 C C . ARG A 1 183 ? -3.746 18.578 9.07 1 97.69 183 ARG A C 1
ATOM 1406 O O . ARG A 1 183 ? -3.547 19.75 8.734 1 97.69 183 ARG A O 1
ATOM 1413 N N . ILE A 1 184 ? -3.863 17.594 8.211 1 98.31 184 ILE A N 1
ATOM 1414 C CA . ILE A 1 184 ? -3.668 17.812 6.781 1 98.31 184 ILE A CA 1
ATOM 1415 C C . ILE A 1 184 ? -4.77 18.734 6.242 1 98.31 184 ILE A C 1
ATOM 1417 O O . ILE A 1 184 ? -4.492 19.672 5.496 1 98.31 184 ILE A O 1
ATOM 1421 N N . ILE A 1 185 ? -5.996 18.516 6.633 1 98.12 185 ILE A N 1
ATOM 1422 C CA . ILE A 1 185 ? -7.113 19.156 5.953 1 98.12 185 ILE A CA 1
ATOM 1423 C C . ILE A 1 185 ? -7.348 20.547 6.551 1 98.12 185 ILE A C 1
ATOM 1425 O O . ILE A 1 185 ? -8.102 21.344 5.996 1 98.12 185 ILE A O 1
ATOM 1429 N N . ALA A 1 186 ? -6.723 20.781 7.68 1 95.25 186 ALA A N 1
ATOM 1430 C CA . ALA A 1 186 ? -6.984 22.031 8.391 1 95.25 186 ALA A CA 1
ATOM 1431 C C . ALA A 1 186 ? -6.809 23.234 7.469 1 95.25 186 ALA A C 1
ATOM 1433 O O . ALA A 1 186 ? -5.797 23.344 6.766 1 95.25 186 ALA A O 1
ATOM 1434 N N . PRO A 1 187 ? -7.793 24.031 7.406 1 88.31 187 PRO A N 1
ATOM 1435 C CA . PRO A 1 187 ? -7.695 25.234 6.57 1 88.31 187 PRO A CA 1
ATOM 1436 C C . PRO A 1 187 ? -6.543 26.141 6.984 1 88.31 187 PRO A C 1
ATOM 1438 O O . PRO A 1 187 ? -6.188 26.203 8.164 1 88.31 187 PRO A O 1
ATOM 1441 N N . SER A 1 188 ? -5.734 26.5 5.949 1 75.75 188 SER A N 1
ATOM 1442 C CA . SER A 1 188 ? -4.688 27.484 6.23 1 75.75 188 SER A CA 1
ATOM 1443 C C . SER A 1 188 ? -5.258 28.734 6.883 1 75.75 188 SER A C 1
ATOM 1445 O O . SER A 1 188 ? -6.395 29.125 6.602 1 75.75 188 SER A O 1
ATOM 1447 N N . LYS A 1 189 ? -4.738 29.094 8.094 1 60.78 189 LYS A N 1
ATOM 1448 C CA . LYS A 1 189 ? -5.133 30.359 8.719 1 60.78 189 LYS A CA 1
ATOM 1449 C C . LYS A 1 189 ? -4.965 31.531 7.754 1 60.78 189 LYS A C 1
ATOM 1451 O O . LYS A 1 189 ? -4.086 31.5 6.891 1 60.78 189 LYS A O 1
ATOM 1456 N N . MET B 1 1 ? 35.625 -10.453 -20.672 1 61.16 1 MET B N 1
ATOM 1457 C CA . MET B 1 1 ? 34.938 -11.438 -19.844 1 61.16 1 MET B CA 1
ATOM 1458 C C . MET B 1 1 ? 34.25 -10.773 -18.656 1 61.16 1 MET B C 1
ATOM 1460 O O . MET B 1 1 ? 34.875 -9.977 -17.953 1 61.16 1 MET B O 1
ATOM 1464 N N . ARG B 1 2 ? 33.031 -10.906 -18.578 1 69.81 2 ARG B N 1
ATOM 1465 C CA . ARG B 1 2 ? 32.344 -10.266 -17.469 1 69.81 2 ARG B CA 1
ATOM 1466 C C . ARG B 1 2 ? 32.844 -10.781 -16.125 1 69.81 2 ARG B C 1
ATOM 1468 O O . ARG B 1 2 ? 33.031 -11.992 -15.953 1 69.81 2 ARG B O 1
ATOM 1475 N N . THR B 1 3 ? 33.219 -9.859 -15.234 1 77.19 3 THR B N 1
ATOM 1476 C CA . THR B 1 3 ? 33.625 -10.297 -13.898 1 77.19 3 THR B CA 1
ATOM 1477 C C . THR B 1 3 ? 32.469 -10.93 -13.156 1 77.19 3 THR B C 1
ATOM 1479 O O . THR B 1 3 ? 31.297 -10.797 -13.578 1 77.19 3 THR B O 1
ATOM 1482 N N . ALA B 1 4 ? 32.719 -11.727 -12.258 1 77.12 4 ALA B N 1
ATOM 1483 C CA . ALA B 1 4 ? 31.719 -12.391 -11.445 1 77.12 4 ALA B CA 1
ATOM 1484 C C . ALA B 1 4 ? 30.75 -11.383 -10.852 1 77.12 4 ALA B C 1
ATOM 1486 O O . ALA B 1 4 ? 29.547 -11.633 -10.781 1 77.12 4 ALA B O 1
ATOM 1487 N N . THR B 1 5 ? 31.312 -10.258 -10.531 1 80.25 5 THR B N 1
ATOM 1488 C CA . THR B 1 5 ? 30.5 -9.203 -9.93 1 80.25 5 THR B CA 1
ATOM 1489 C C . THR B 1 5 ? 29.562 -8.586 -10.969 1 80.25 5 THR B C 1
ATOM 1491 O O . THR B 1 5 ? 28.391 -8.312 -10.672 1 80.25 5 THR B O 1
ATOM 1494 N N . GLU B 1 6 ? 30.062 -8.461 -12.094 1 83.81 6 GLU B N 1
ATOM 1495 C CA . GLU B 1 6 ? 29.25 -7.902 -13.172 1 83.81 6 GLU B CA 1
ATOM 1496 C C . GLU B 1 6 ? 28.109 -8.844 -13.547 1 83.81 6 GLU B C 1
ATOM 1498 O O . GLU B 1 6 ? 26.984 -8.398 -13.758 1 83.81 6 GLU B O 1
ATOM 1503 N N . LEU B 1 7 ? 28.469 -10.086 -13.602 1 84.81 7 LEU B N 1
ATOM 1504 C CA . LEU B 1 7 ? 27.453 -11.086 -13.922 1 84.81 7 LEU B CA 1
ATOM 1505 C C . LEU B 1 7 ? 26.375 -11.117 -12.859 1 84.81 7 LEU B C 1
ATOM 1507 O O . LEU B 1 7 ? 25.188 -11.172 -13.18 1 84.81 7 LEU B O 1
ATOM 1511 N N . ARG B 1 8 ? 26.797 -11.102 -11.641 1 87.25 8 ARG B N 1
ATOM 1512 C CA . ARG B 1 8 ? 25.844 -11.109 -10.539 1 87.25 8 ARG B CA 1
ATOM 1513 C C . ARG B 1 8 ? 24.875 -9.93 -10.641 1 87.25 8 ARG B C 1
ATOM 1515 O O . ARG B 1 8 ? 23.672 -10.086 -10.438 1 87.25 8 ARG B O 1
ATOM 1522 N N . GLY B 1 9 ? 25.391 -8.781 -10.977 1 88 9 GLY B N 1
ATOM 1523 C CA . GLY B 1 9 ? 24.562 -7.602 -11.148 1 88 9 GLY B CA 1
ATOM 1524 C C . GLY B 1 9 ? 23.562 -7.73 -12.273 1 88 9 GLY B C 1
ATOM 1525 O O . GLY B 1 9 ? 22.406 -7.328 -12.133 1 88 9 GLY B O 1
ATOM 1526 N N . GLN B 1 10 ? 23.969 -8.289 -13.32 1 90.44 10 GLN B N 1
ATOM 1527 C CA . GLN B 1 10 ? 23.094 -8.492 -14.469 1 90.44 10 GLN B CA 1
ATOM 1528 C C . GLN B 1 10 ? 21.969 -9.469 -14.133 1 90.44 10 GLN B C 1
ATOM 1530 O O . GLN B 1 10 ? 20.828 -9.266 -14.539 1 90.44 10 GLN B O 1
ATOM 1535 N N . ILE B 1 11 ? 22.375 -10.438 -13.438 1 91.38 11 ILE B N 1
ATOM 1536 C CA . ILE B 1 11 ? 21.375 -11.438 -13.047 1 91.38 11 ILE B CA 1
ATOM 1537 C C . ILE B 1 11 ? 20.359 -10.812 -12.102 1 91.38 11 ILE B C 1
ATOM 1539 O O . ILE B 1 11 ? 19.141 -11.008 -12.266 1 91.38 11 ILE B O 1
ATOM 1543 N N . LEU B 1 12 ? 20.875 -10.055 -11.234 1 90.31 12 LEU B N 1
ATOM 1544 C CA . LEU B 1 12 ? 19.969 -9.414 -10.273 1 90.31 12 LEU B CA 1
ATOM 1545 C C . LEU B 1 12 ? 19.016 -8.461 -10.977 1 90.31 12 LEU B C 1
ATOM 1547 O O . LEU B 1 12 ? 17.828 -8.406 -10.633 1 90.31 12 LEU B O 1
ATOM 1551 N N . GLN B 1 13 ? 19.5 -7.793 -11.914 1 91.06 13 GLN B N 1
ATOM 1552 C CA . GLN B 1 13 ? 18.672 -6.859 -12.656 1 91.06 13 GLN B CA 1
ATOM 1553 C C . GLN B 1 13 ? 17.609 -7.598 -13.477 1 91.06 13 GLN B C 1
ATOM 1555 O O . GLN B 1 13 ? 16.422 -7.234 -13.445 1 91.06 13 GLN B O 1
ATOM 1560 N N . ALA B 1 14 ? 18 -8.602 -14.133 1 94.19 14 ALA B N 1
ATOM 1561 C CA . ALA B 1 14 ? 17.078 -9.398 -14.938 1 94.19 14 ALA B CA 1
ATOM 1562 C C . ALA B 1 14 ? 16.031 -10.086 -14.055 1 94.19 14 ALA B C 1
ATOM 1564 O O . ALA B 1 14 ? 14.852 -10.117 -14.398 1 94.19 14 ALA B O 1
ATOM 1565 N N . ALA B 1 15 ? 16.531 -10.602 -12.984 1 94.69 15 ALA B N 1
ATOM 1566 C CA . ALA B 1 15 ? 15.648 -11.273 -12.039 1 94.69 15 ALA B CA 1
ATOM 1567 C C . ALA B 1 15 ? 14.648 -10.297 -11.43 1 94.69 15 ALA B C 1
ATOM 1569 O O . ALA B 1 15 ? 13.469 -10.617 -11.266 1 94.69 15 ALA B O 1
ATOM 1570 N N . GLY B 1 16 ? 15.141 -9.109 -11.117 1 93.69 16 GLY B N 1
ATOM 1571 C CA . GLY B 1 16 ? 14.258 -8.094 -10.562 1 93.69 16 GLY B CA 1
ATOM 1572 C C . GLY B 1 16 ? 13.094 -7.754 -11.469 1 93.69 16 GLY B C 1
ATOM 1573 O O . GLY B 1 16 ? 11.945 -7.691 -11.023 1 93.69 16 GLY B O 1
ATOM 1574 N N . ALA B 1 17 ? 13.398 -7.598 -12.703 1 93.62 17 ALA B N 1
ATOM 1575 C CA . ALA B 1 17 ? 12.359 -7.289 -13.68 1 93.62 17 ALA B CA 1
ATOM 1576 C C . ALA B 1 17 ? 11.375 -8.445 -13.812 1 93.62 17 ALA B C 1
ATOM 1578 O O . ALA B 1 17 ? 10.156 -8.242 -13.844 1 93.62 17 ALA B O 1
ATOM 1579 N N . GLU B 1 18 ? 11.914 -9.641 -13.852 1 95.25 18 GLU B N 1
ATOM 1580 C CA . GLU B 1 18 ? 11.109 -10.844 -14.008 1 95.25 18 GLU B CA 1
ATOM 1581 C C . GLU B 1 18 ? 10.211 -11.07 -12.797 1 95.25 18 GLU B C 1
ATOM 1583 O O . GLU B 1 18 ? 9 -11.281 -12.945 1 95.25 18 GLU B O 1
ATOM 1588 N N . PHE B 1 19 ? 10.781 -10.93 -11.656 1 94.38 19 PHE B N 1
ATOM 1589 C CA . PHE B 1 19 ? 10.047 -11.172 -10.422 1 94.38 19 PHE B CA 1
ATOM 1590 C C . PHE B 1 19 ? 9.016 -10.07 -10.18 1 94.38 19 PHE B C 1
ATOM 1592 O O . PHE B 1 19 ? 7.93 -10.336 -9.648 1 94.38 19 PHE B O 1
ATOM 1599 N N . ALA B 1 20 ? 9.359 -8.883 -10.508 1 93.62 20 ALA B N 1
ATOM 1600 C CA . ALA B 1 20 ? 8.43 -7.773 -10.336 1 93.62 20 ALA B CA 1
ATOM 1601 C C . ALA B 1 20 ? 7.191 -7.965 -11.211 1 93.62 20 ALA B C 1
ATOM 1603 O O . ALA B 1 20 ? 6.078 -7.621 -10.805 1 93.62 20 ALA B O 1
ATOM 1604 N N . GLN B 1 21 ? 7.414 -8.5 -12.352 1 92.12 21 GLN B N 1
ATOM 1605 C CA . GLN B 1 21 ? 6.328 -8.648 -13.312 1 92.12 21 GLN B CA 1
ATOM 1606 C C . GLN B 1 21 ? 5.48 -9.875 -13 1 92.12 21 GLN B C 1
ATOM 1608 O O . GLN B 1 21 ? 4.25 -9.82 -13.0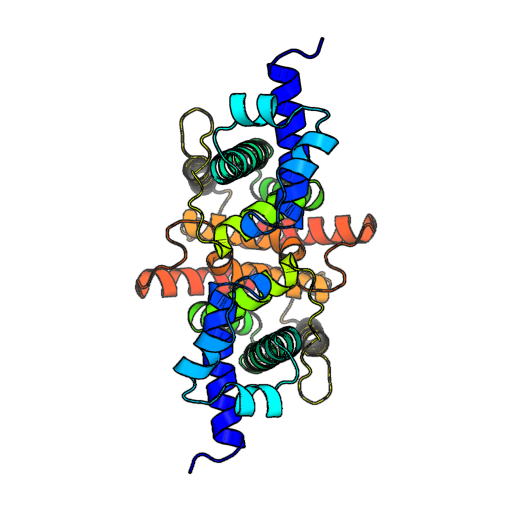55 1 92.12 21 GLN B O 1
ATOM 1613 N N . TYR B 1 22 ? 6.129 -10.984 -12.531 1 91.69 22 TYR B N 1
ATOM 1614 C CA . TYR B 1 22 ? 5.402 -12.25 -12.547 1 91.69 22 TYR B CA 1
ATOM 1615 C C . TYR B 1 22 ? 5.332 -12.852 -11.148 1 91.69 22 TYR B C 1
ATOM 1617 O O . TYR B 1 22 ? 4.656 -13.859 -10.93 1 91.69 22 TYR B O 1
ATOM 1625 N N . GLY B 1 23 ? 6.008 -12.258 -10.219 1 91.56 23 GLY B N 1
ATOM 1626 C CA . GLY B 1 23 ? 6.09 -12.883 -8.914 1 91.56 23 GLY B CA 1
ATOM 1627 C C . GLY B 1 23 ? 7.012 -14.086 -8.883 1 91.56 23 GLY B C 1
ATOM 1628 O O . GLY B 1 23 ? 7.645 -14.414 -9.891 1 91.56 23 GLY B O 1
ATOM 1629 N N . LEU B 1 24 ? 7.133 -14.742 -7.711 1 89 24 LEU B N 1
ATOM 1630 C CA . LEU B 1 24 ? 8.023 -15.883 -7.535 1 89 24 LEU B CA 1
ATOM 1631 C C . LEU B 1 24 ? 7.5 -17.094 -8.297 1 89 24 LEU B C 1
ATOM 1633 O O . LEU B 1 24 ? 8.25 -17.75 -9.031 1 89 24 LEU B O 1
ATOM 1637 N N . ALA B 1 25 ? 6.281 -17.359 -8.117 1 85.75 25 ALA B N 1
ATOM 1638 C CA . ALA B 1 25 ? 5.691 -18.547 -8.727 1 85.75 25 ALA B CA 1
ATOM 1639 C C . ALA B 1 25 ? 5.66 -18.422 -10.25 1 85.75 25 ALA B C 1
ATOM 1641 O O . ALA B 1 25 ? 5.949 -19.375 -10.969 1 85.75 25 ALA B O 1
ATOM 1642 N N . GLY B 1 26 ? 5.457 -17.25 -10.781 1 88.94 26 GLY B N 1
ATOM 1643 C CA . GLY B 1 26 ? 5.254 -17.047 -12.203 1 88.94 26 GLY B CA 1
ATOM 1644 C C . GLY B 1 26 ? 6.543 -16.797 -12.961 1 88.94 26 GLY B C 1
ATOM 1645 O O . GLY B 1 26 ? 6.59 -16.938 -14.188 1 88.94 26 GLY B O 1
ATOM 1646 N N . ALA B 1 27 ? 7.543 -16.453 -12.258 1 93.69 27 ALA B N 1
ATOM 1647 C CA . ALA B 1 27 ? 8.812 -16.125 -12.898 1 93.69 27 ALA B CA 1
ATOM 1648 C C . ALA B 1 27 ? 9.484 -17.375 -13.453 1 93.69 27 ALA B C 1
ATOM 1650 O O . ALA B 1 27 ? 9.266 -18.484 -12.953 1 93.69 27 ALA B O 1
ATOM 1651 N N . ARG B 1 28 ? 10.258 -17.188 -14.445 1 93.94 28 ARG B N 1
ATOM 1652 C CA . ARG B 1 28 ? 10.961 -18.297 -15.094 1 93.94 28 ARG B CA 1
ATOM 1653 C C . ARG B 1 28 ? 12.469 -18.062 -15.086 1 93.94 28 ARG B C 1
ATOM 1655 O O . ARG B 1 28 ? 12.953 -17.047 -15.602 1 93.94 28 ARG B O 1
ATOM 1662 N N . ILE B 1 29 ? 13.125 -19.016 -14.641 1 94.19 29 ILE B N 1
ATOM 1663 C CA . ILE B 1 29 ? 14.578 -18.938 -14.539 1 94.19 29 ILE B CA 1
ATOM 1664 C C . ILE B 1 29 ? 15.195 -18.859 -15.93 1 94.19 29 ILE B C 1
ATOM 1666 O O . ILE B 1 29 ? 16.188 -18.156 -16.141 1 94.19 29 ILE B O 1
ATOM 1670 N N . ASP B 1 30 ? 14.57 -19.562 -16.828 1 94.81 30 ASP B N 1
ATOM 1671 C CA . ASP B 1 30 ? 15.078 -19.562 -18.203 1 94.81 30 ASP B CA 1
ATOM 1672 C C . ASP B 1 30 ? 15.055 -18.156 -18.797 1 94.81 30 ASP B C 1
ATOM 1674 O O . ASP B 1 30 ? 16 -17.75 -19.484 1 94.81 30 ASP B O 1
ATOM 1678 N N . ARG B 1 31 ? 14.062 -17.438 -18.562 1 95.88 31 ARG B N 1
ATOM 1679 C CA . ARG B 1 31 ? 13.938 -16.062 -19.062 1 95.88 31 ARG B CA 1
ATOM 1680 C C . ARG B 1 31 ? 14.961 -15.148 -18.391 1 95.88 31 ARG B C 1
ATOM 1682 O O . ARG B 1 31 ? 15.578 -14.32 -19.062 1 95.88 31 ARG B O 1
ATOM 1689 N N . ILE B 1 32 ? 15.086 -15.328 -17.078 1 95.69 32 ILE B N 1
ATOM 1690 C CA . ILE B 1 32 ? 16.078 -14.539 -16.359 1 95.69 32 ILE B CA 1
ATOM 1691 C C . ILE B 1 32 ? 17.469 -14.773 -16.938 1 95.69 32 ILE B C 1
ATOM 1693 O O . ILE B 1 32 ? 18.203 -13.828 -17.203 1 95.69 32 ILE B O 1
ATOM 1697 N N . ALA B 1 33 ? 17.781 -16.047 -17.156 1 95.06 33 ALA B N 1
ATOM 1698 C CA . ALA B 1 33 ? 19.078 -16.406 -17.703 1 95.06 33 ALA B CA 1
ATOM 1699 C C . ALA B 1 33 ? 19.297 -15.797 -19.094 1 95.06 33 ALA B C 1
ATOM 1701 O O . ALA B 1 33 ? 20.344 -15.219 -19.359 1 95.06 33 ALA B O 1
ATOM 1702 N N . ARG B 1 34 ? 18.344 -15.891 -19.891 1 95.44 34 ARG B N 1
ATOM 1703 C CA . ARG B 1 34 ? 18.406 -15.367 -21.25 1 95.44 34 ARG B CA 1
ATOM 1704 C C . ARG B 1 34 ? 18.625 -13.859 -21.234 1 95.44 34 ARG B C 1
ATOM 1706 O O . ARG B 1 34 ? 19.531 -13.359 -21.906 1 95.44 34 ARG B O 1
ATOM 1713 N N . VAL B 1 35 ? 17.922 -13.188 -20.469 1 94.25 35 VAL B N 1
ATOM 1714 C CA . VAL B 1 35 ? 17.984 -11.734 -20.406 1 94.25 35 VAL B CA 1
ATOM 1715 C C . VAL B 1 35 ? 19.328 -11.297 -19.844 1 94.25 35 VAL B C 1
ATOM 1717 O O . VAL B 1 35 ? 19.906 -10.305 -20.281 1 94.25 35 VAL B O 1
ATOM 1720 N N . ALA B 1 36 ? 19.797 -12.086 -18.891 1 93.5 36 ALA B N 1
ATOM 1721 C CA . ALA B 1 36 ? 21.078 -11.773 -18.25 1 93.5 36 ALA B CA 1
ATOM 1722 C C . ALA B 1 36 ? 22.25 -12.234 -19.109 1 93.5 36 ALA B C 1
ATOM 1724 O O . ALA B 1 36 ? 23.406 -12.016 -18.766 1 93.5 36 ALA B O 1
ATOM 1725 N N . GLN B 1 37 ? 21.891 -12.883 -20.172 1 93.69 37 GLN B N 1
ATOM 1726 C CA . GLN B 1 37 ? 22.922 -13.445 -21.047 1 93.69 37 GLN B CA 1
ATOM 1727 C C . GLN B 1 37 ? 23.844 -14.375 -20.281 1 93.69 37 GLN B C 1
ATOM 1729 O O . GLN B 1 37 ? 25.078 -14.258 -20.375 1 93.69 37 GLN B O 1
ATOM 1734 N N . ALA B 1 38 ? 23.297 -15.188 -19.547 1 91.81 38 ALA B N 1
ATOM 1735 C CA . ALA B 1 38 ? 23.984 -16.203 -18.75 1 91.81 38 ALA B CA 1
ATOM 1736 C C . ALA B 1 38 ? 23.344 -17.578 -18.938 1 91.81 38 ALA B C 1
ATOM 1738 O O . ALA B 1 38 ? 22.156 -17.672 -19.281 1 91.81 38 ALA B O 1
ATOM 1739 N N . SER B 1 39 ? 24.188 -18.547 -18.75 1 89.88 39 SER B N 1
ATOM 1740 C CA . SER B 1 39 ? 23.609 -19.891 -18.75 1 89.88 39 SER B CA 1
ATOM 1741 C C . SER B 1 39 ? 22.875 -20.172 -17.438 1 89.88 39 SER B C 1
ATOM 1743 O O . SER B 1 39 ? 23.156 -19.547 -16.422 1 89.88 39 SER B O 1
ATOM 1745 N N . LYS B 1 40 ? 21.922 -21.047 -17.516 1 90.56 40 LYS B N 1
ATOM 1746 C CA . LYS B 1 40 ? 21.234 -21.5 -16.312 1 90.56 40 LYS B CA 1
ATOM 1747 C C . LYS B 1 40 ? 22.219 -22.047 -15.289 1 90.56 40 LYS B C 1
ATOM 1749 O O . LYS B 1 40 ? 22.062 -21.828 -14.086 1 90.56 40 LYS B O 1
ATOM 1754 N N . GLU B 1 41 ? 23.203 -22.719 -15.828 1 89.75 41 GLU B N 1
ATOM 1755 C CA . GLU B 1 41 ? 24.219 -23.312 -14.969 1 89.75 41 GLU B CA 1
ATOM 1756 C C . GLU B 1 41 ? 24.969 -22.25 -14.172 1 89.75 41 GLU B C 1
ATOM 1758 O O . GLU B 1 41 ? 25.172 -22.391 -12.961 1 89.75 41 GLU B O 1
ATOM 1763 N N . ARG B 1 42 ? 25.281 -21.281 -14.82 1 87.19 42 ARG B N 1
ATOM 1764 C CA . ARG B 1 42 ? 25.984 -20.172 -14.172 1 87.19 42 ARG B CA 1
ATOM 1765 C C . ARG B 1 42 ? 25.078 -19.469 -13.164 1 87.19 42 ARG B C 1
ATOM 1767 O O . ARG B 1 42 ? 25.531 -19.062 -12.094 1 87.19 42 ARG B O 1
ATOM 1774 N N . LEU B 1 43 ? 23.828 -19.297 -13.508 1 89.75 43 LEU B N 1
ATOM 1775 C CA . LEU B 1 43 ? 22.859 -18.672 -12.609 1 89.75 43 LEU B CA 1
ATOM 1776 C C . LEU B 1 43 ? 22.719 -19.484 -11.32 1 89.75 43 LEU B C 1
ATOM 1778 O O . LEU B 1 43 ? 22.766 -18.922 -10.227 1 89.75 43 LEU B O 1
ATOM 1782 N N . TYR B 1 44 ? 22.672 -20.812 -11.5 1 88.62 44 TYR B N 1
ATOM 1783 C CA . TYR B 1 44 ? 22.484 -21.672 -10.344 1 88.62 44 TYR B CA 1
ATOM 1784 C C . TYR B 1 44 ? 23.75 -21.797 -9.516 1 88.62 44 TYR B C 1
ATOM 1786 O O . TYR B 1 44 ? 23.703 -22.062 -8.312 1 88.62 44 TYR B O 1
ATOM 1794 N N . ALA B 1 45 ? 24.828 -21.625 -10.195 1 87.25 45 ALA B N 1
ATOM 1795 C CA . ALA B 1 45 ? 26.109 -21.594 -9.477 1 87.25 45 ALA B CA 1
ATOM 1796 C C . ALA B 1 45 ? 26.172 -20.422 -8.516 1 87.25 45 ALA B C 1
ATOM 1798 O O . ALA B 1 45 ? 26.766 -20.516 -7.441 1 87.25 45 ALA B O 1
ATOM 1799 N N . HIS B 1 46 ? 25.484 -19.391 -8.945 1 85.44 46 HIS B N 1
ATOM 1800 C CA . HIS B 1 46 ? 25.5 -18.188 -8.133 1 85.44 46 HIS B CA 1
ATOM 1801 C C . HIS B 1 46 ? 24.312 -18.141 -7.188 1 85.44 46 HIS B C 1
ATOM 1803 O O . HIS B 1 46 ? 24.406 -17.594 -6.086 1 85.44 46 HIS B O 1
ATOM 1809 N N . PHE B 1 47 ? 23.234 -18.719 -7.77 1 86.88 47 PHE B N 1
ATOM 1810 C CA . PHE B 1 47 ? 22 -18.656 -6.992 1 86.88 47 PHE B CA 1
ATOM 1811 C C . PHE B 1 47 ? 21.391 -20.047 -6.836 1 86.88 47 PHE B C 1
ATOM 1813 O O . PHE B 1 47 ? 21.219 -20.766 -7.824 1 86.88 47 PHE B O 1
ATOM 1820 N N . ARG B 1 48 ? 21.422 -20.719 -5.871 1 86.12 48 ARG B N 1
ATOM 1821 C CA . ARG B 1 48 ? 21.031 -22.078 -5.516 1 86.12 48 ARG B CA 1
ATOM 1822 C C . ARG B 1 48 ? 19.672 -22.422 -6.094 1 86.12 48 ARG B C 1
ATOM 1824 O O . ARG B 1 48 ? 19.516 -23.406 -6.816 1 86.12 48 ARG B O 1
ATOM 1831 N N . ASP B 1 49 ? 18.625 -21.578 -5.816 1 90.62 49 ASP B N 1
ATOM 1832 C CA . ASP B 1 49 ? 17.281 -21.828 -6.316 1 90.62 49 ASP B CA 1
ATOM 1833 C C . ASP B 1 49 ? 16.516 -20.516 -6.531 1 90.62 49 ASP B C 1
ATOM 1835 O O . ASP B 1 49 ? 17 -19.438 -6.168 1 90.62 49 ASP B O 1
ATOM 1839 N N . LYS B 1 50 ? 15.422 -20.594 -7.105 1 92.56 50 LYS B N 1
ATOM 1840 C CA . LYS B 1 50 ? 14.602 -19.453 -7.504 1 92.56 50 LYS B CA 1
ATOM 1841 C C . LYS B 1 50 ? 14.203 -18.625 -6.293 1 92.56 50 LYS B C 1
ATOM 1843 O O . LYS B 1 50 ? 14.211 -17.391 -6.352 1 92.56 50 LYS B O 1
ATOM 1848 N N . GLU B 1 51 ? 13.844 -19.25 -5.234 1 91.31 51 GLU B N 1
ATOM 1849 C CA . GLU B 1 51 ? 13.414 -18.531 -4.035 1 91.31 51 GLU B CA 1
ATOM 1850 C C . GLU B 1 51 ? 14.57 -17.734 -3.434 1 91.31 51 GLU B C 1
ATOM 1852 O O . GLU B 1 51 ? 14.383 -16.594 -3.008 1 91.31 51 GLU B O 1
ATOM 1857 N N . THR B 1 52 ? 15.672 -18.344 -3.383 1 90.81 52 THR B N 1
ATOM 1858 C CA . THR B 1 52 ? 16.859 -17.641 -2.881 1 90.81 52 THR B CA 1
ATOM 1859 C C . THR B 1 52 ? 17.172 -16.422 -3.74 1 90.81 52 THR B C 1
ATOM 1861 O O . THR B 1 52 ? 17.5 -15.359 -3.217 1 90.81 52 THR B O 1
ATOM 1864 N N . LEU B 1 53 ? 17.125 -16.641 -5.055 1 92.75 53 LEU B N 1
ATOM 1865 C CA . LEU B 1 53 ? 17.359 -15.523 -5.961 1 92.75 53 LEU B CA 1
ATOM 1866 C C . LEU B 1 53 ? 16.344 -14.414 -5.715 1 92.75 53 LEU B C 1
ATOM 1868 O O . LEU B 1 53 ? 16.703 -13.234 -5.672 1 92.75 53 LEU B O 1
ATOM 1872 N N . PHE B 1 54 ? 15.133 -14.727 -5.523 1 92.75 54 PHE B N 1
ATOM 1873 C CA . PHE B 1 54 ? 14.086 -13.758 -5.234 1 92.75 54 PHE B CA 1
ATOM 1874 C C . PHE B 1 54 ? 14.414 -12.969 -3.973 1 92.75 54 PHE B C 1
ATOM 1876 O O . PHE B 1 54 ? 14.375 -11.734 -3.979 1 92.75 54 PHE B O 1
ATOM 1883 N N . ARG B 1 55 ? 14.727 -13.656 -2.908 1 89.5 55 ARG B N 1
ATOM 1884 C CA . ARG B 1 55 ? 15.055 -13.016 -1.636 1 89.5 55 ARG B CA 1
ATOM 1885 C C . ARG B 1 55 ? 16.234 -12.07 -1.786 1 89.5 55 ARG B C 1
ATOM 1887 O O . ARG B 1 55 ? 16.25 -10.984 -1.203 1 89.5 55 ARG B O 1
ATOM 1894 N N . GLU B 1 56 ? 17.125 -12.5 -2.564 1 88.88 56 GLU B N 1
ATOM 1895 C CA . GLU B 1 56 ? 18.312 -11.664 -2.777 1 88.88 56 GLU B CA 1
ATOM 1896 C C . GLU B 1 56 ? 17.953 -10.406 -3.564 1 88.88 56 GLU B C 1
ATOM 1898 O O . GLU B 1 56 ? 18.484 -9.328 -3.293 1 88.88 56 GLU B O 1
ATOM 1903 N N . VAL B 1 57 ? 17.125 -10.555 -4.559 1 90.25 57 VAL B N 1
ATOM 1904 C CA . VAL B 1 57 ? 16.688 -9.406 -5.348 1 90.25 57 VAL B CA 1
ATOM 1905 C C . VAL B 1 57 ? 15.922 -8.422 -4.461 1 90.25 57 VAL B C 1
ATOM 1907 O O . VAL B 1 57 ? 16.172 -7.215 -4.504 1 90.25 57 VAL B O 1
ATOM 1910 N N . VAL B 1 58 ? 15.039 -8.914 -3.656 1 88.25 58 VAL B N 1
ATOM 1911 C CA . VAL B 1 58 ? 14.258 -8.07 -2.76 1 88.25 58 VAL B CA 1
ATOM 1912 C C . VAL B 1 58 ? 15.18 -7.375 -1.764 1 88.25 58 VAL B C 1
ATOM 1914 O O . VAL B 1 58 ? 15.055 -6.172 -1.53 1 88.25 58 VAL B O 1
ATOM 1917 N N . ALA B 1 59 ? 16.078 -8.148 -1.199 1 84.19 59 ALA B N 1
ATOM 1918 C CA . ALA B 1 59 ? 17.016 -7.602 -0.223 1 84.19 59 ALA B CA 1
ATOM 1919 C C . ALA B 1 59 ? 17.859 -6.492 -0.841 1 84.19 59 ALA B C 1
ATOM 1921 O O . ALA B 1 59 ? 18.094 -5.449 -0.216 1 84.19 59 ALA B O 1
ATOM 1922 N N . ALA B 1 60 ? 18.344 -6.758 -2.041 1 82.56 60 ALA B N 1
ATOM 1923 C CA . ALA B 1 60 ? 19.141 -5.75 -2.74 1 82.56 60 ALA B CA 1
ATOM 1924 C C . ALA B 1 60 ? 18.312 -4.492 -3.008 1 82.56 60 ALA B C 1
ATOM 1926 O O . ALA B 1 60 ? 18.797 -3.373 -2.844 1 82.56 60 ALA B O 1
ATOM 1927 N N . GLY B 1 61 ? 17.078 -4.684 -3.395 1 80.5 61 GLY B N 1
ATOM 1928 C CA . GLY B 1 61 ? 16.188 -3.559 -3.625 1 80.5 61 GLY B CA 1
ATOM 1929 C C . GLY B 1 61 ? 15.859 -2.783 -2.361 1 80.5 61 GLY B C 1
ATOM 1930 O O . GLY B 1 61 ? 15.82 -1.551 -2.375 1 80.5 61 GLY B O 1
ATOM 1931 N N . ASN B 1 62 ? 15.664 -3.527 -1.297 1 81.06 62 ASN B N 1
ATOM 1932 C CA . ASN B 1 62 ? 15.391 -2.895 -0.011 1 81.06 62 ASN B CA 1
ATOM 1933 C C . ASN B 1 62 ? 16.562 -2.023 0.446 1 81.06 62 ASN B C 1
ATOM 1935 O O . ASN B 1 62 ? 16.359 -0.903 0.917 1 81.06 62 ASN B O 1
ATOM 1939 N N . ARG B 1 63 ? 17.672 -2.594 0.292 1 76.62 63 ARG B N 1
ATOM 1940 C CA . ARG B 1 63 ? 18.875 -1.843 0.661 1 76.62 63 ARG B CA 1
ATOM 1941 C C . ARG B 1 63 ? 18.984 -0.559 -0.155 1 76.62 63 ARG B C 1
ATOM 1943 O O . ARG B 1 63 ? 19.281 0.506 0.392 1 76.62 63 ARG B O 1
ATOM 1950 N N . GLU B 1 64 ? 18.797 -0.711 -1.396 1 74.69 64 GLU B N 1
ATOM 1951 C CA . GLU B 1 64 ? 18.875 0.45 -2.277 1 74.69 64 GLU B CA 1
ATOM 1952 C C . GLU B 1 64 ? 17.812 1.479 -1.929 1 74.69 64 GLU B C 1
ATOM 1954 O O . GLU B 1 64 ? 18.078 2.678 -1.866 1 74.69 64 GLU B O 1
ATOM 1959 N N . PHE B 1 65 ? 16.625 1.077 -1.602 1 75.5 65 PHE B N 1
ATOM 1960 C CA . PHE B 1 65 ? 15.484 1.943 -1.306 1 75.5 65 PHE B CA 1
ATOM 1961 C C . PHE B 1 65 ? 15.703 2.688 0.007 1 75.5 65 PHE B C 1
ATOM 1963 O O . PHE B 1 65 ? 15.578 3.912 0.059 1 75.5 65 PHE B O 1
ATOM 1970 N N . PHE B 1 66 ? 16.094 2.002 1.029 1 75.19 66 PHE B N 1
ATOM 1971 C CA . PHE B 1 66 ? 16.219 2.59 2.359 1 75.19 66 PHE B CA 1
ATOM 1972 C C . PHE B 1 66 ? 17.484 3.422 2.475 1 75.19 66 PHE B C 1
ATOM 1974 O O . PHE B 1 66 ? 17.547 4.367 3.262 1 75.19 66 PHE B O 1
ATOM 1981 N N . SER B 1 67 ? 18.453 3.016 1.621 1 76.81 67 SER B N 1
ATOM 1982 C CA . SER B 1 67 ? 19.703 3.766 1.682 1 76.81 67 SER B CA 1
ATOM 1983 C C . SER B 1 67 ? 19.641 5.004 0.793 1 76.81 67 SER B C 1
ATOM 1985 O O . SER B 1 67 ? 20.469 5.91 0.928 1 76.81 67 SER B O 1
ATOM 1987 N N . ALA B 1 68 ? 18.703 4.988 -0.037 1 81.06 68 ALA B N 1
ATOM 1988 C CA . ALA B 1 68 ? 18.672 6.055 -1.032 1 81.06 68 ALA B CA 1
ATOM 1989 C C . ALA B 1 68 ? 18.156 7.355 -0.42 1 81.06 68 ALA B C 1
ATOM 1991 O O . ALA B 1 68 ? 18.5 8.445 -0.888 1 81.06 68 ALA B O 1
ATOM 1992 N N . VAL B 1 69 ? 17.328 7.254 0.573 1 87.06 69 VAL B N 1
ATOM 1993 C CA . VAL B 1 69 ? 16.781 8.461 1.191 1 87.06 69 VAL B CA 1
ATOM 1994 C C . VAL B 1 69 ? 17.062 8.445 2.691 1 87.06 69 VAL B C 1
ATOM 1996 O O . VAL B 1 69 ? 16.703 7.5 3.393 1 87.06 69 VAL B O 1
ATOM 1999 N N . THR B 1 70 ? 17.75 9.414 3.127 1 88.81 70 THR B N 1
ATOM 2000 C CA . THR B 1 70 ? 18.047 9.578 4.543 1 88.81 70 THR B CA 1
ATOM 2001 C C . THR B 1 70 ? 17 10.445 5.223 1 88.81 70 THR B C 1
ATOM 2003 O O . THR B 1 70 ? 16.625 11.508 4.703 1 88.81 70 THR B O 1
ATOM 2006 N N . LEU B 1 71 ? 16.547 9.93 6.324 1 94.56 71 LEU B N 1
ATOM 2007 C CA . LEU B 1 71 ? 15.648 10.758 7.121 1 94.56 71 LEU B CA 1
ATOM 2008 C C . LEU B 1 71 ? 16.438 11.688 8.039 1 94.56 71 LEU B C 1
ATOM 2010 O O . LEU B 1 71 ? 16.969 11.25 9.062 1 94.56 71 LEU B O 1
ATOM 2014 N N . ARG B 1 72 ? 16.422 12.914 7.66 1 96.31 72 ARG B N 1
ATOM 2015 C CA . ARG B 1 72 ? 17.078 13.93 8.484 1 96.31 72 ARG B CA 1
ATOM 2016 C C . ARG B 1 72 ? 16.094 14.555 9.469 1 96.31 72 ARG B C 1
ATOM 2018 O O . ARG B 1 72 ? 15 14.969 9.078 1 96.31 72 ARG B O 1
ATOM 2025 N N . PRO B 1 73 ? 16.484 14.703 10.703 1 96.69 73 PRO B N 1
ATOM 2026 C CA . PRO B 1 73 ? 15.594 15.242 11.727 1 96.69 73 PRO B CA 1
ATOM 2027 C C . PRO B 1 73 ? 15.039 16.625 11.367 1 96.69 73 PRO B C 1
ATOM 2029 O O . PRO B 1 73 ? 13.906 16.953 11.727 1 96.69 73 PRO B O 1
ATOM 2032 N N . ASP B 1 74 ? 15.789 17.406 10.625 1 96.62 74 ASP B N 1
ATOM 2033 C CA . ASP B 1 74 ? 15.383 18.781 10.336 1 96.62 74 ASP B CA 1
ATOM 2034 C C . ASP B 1 74 ? 14.719 18.891 8.961 1 96.62 74 ASP B C 1
ATOM 2036 O O . ASP B 1 74 ? 14.414 19.984 8.492 1 96.62 74 ASP B O 1
ATOM 2040 N N . ALA B 1 75 ? 14.492 17.766 8.328 1 97.62 75 ALA B N 1
ATOM 2041 C CA . ALA B 1 75 ? 13.945 17.781 6.977 1 97.62 75 ALA B CA 1
ATOM 2042 C C . ALA B 1 75 ? 13.031 16.578 6.734 1 97.62 75 ALA B C 1
ATOM 2044 O O . ALA B 1 75 ? 13.109 15.938 5.688 1 97.62 75 ALA B O 1
ATOM 2045 N N . VAL B 1 76 ? 12.203 16.297 7.66 1 97.75 76 VAL B N 1
ATOM 2046 C CA . VAL B 1 76 ? 11.336 15.125 7.645 1 97.75 76 VAL B CA 1
ATOM 2047 C C . VAL B 1 76 ? 10.445 15.156 6.402 1 97.75 76 VAL B C 1
ATOM 2049 O O . VAL B 1 76 ? 10.289 14.141 5.715 1 97.75 76 VAL B O 1
ATOM 2052 N N . PRO B 1 77 ? 9.93 16.312 5.984 1 98.44 77 PRO B N 1
ATOM 2053 C CA . PRO B 1 77 ? 9.102 16.328 4.777 1 98.44 77 PRO B CA 1
ATOM 2054 C C . PRO B 1 77 ? 9.883 15.961 3.518 1 98.44 77 PRO B C 1
ATOM 2056 O O . PRO B 1 77 ? 9.336 15.344 2.602 1 98.44 77 PRO B O 1
ATOM 2059 N N . ASP B 1 78 ? 11.164 16.266 3.492 1 97.81 78 ASP B N 1
ATOM 2060 C CA . ASP B 1 78 ? 12.008 15.914 2.354 1 97.81 78 ASP B CA 1
ATOM 2061 C C . ASP B 1 78 ? 12.141 14.398 2.221 1 97.81 78 ASP B C 1
ATOM 2063 O O . ASP B 1 78 ? 12.266 13.875 1.111 1 97.81 78 ASP B O 1
ATOM 2067 N N . PHE B 1 79 ? 12.18 13.781 3.346 1 97.12 79 PHE B N 1
ATOM 2068 C CA . PHE B 1 79 ? 12.211 12.32 3.352 1 97.12 79 PHE B CA 1
ATOM 2069 C C . PHE B 1 79 ? 11.008 11.758 2.607 1 97.12 79 PHE B C 1
ATOM 2071 O O . PHE B 1 79 ? 11.156 10.844 1.787 1 97.12 79 PHE B O 1
ATOM 2078 N N . VAL B 1 80 ? 9.844 12.312 2.793 1 98.19 80 VAL B N 1
ATOM 2079 C CA . VAL B 1 80 ? 8.609 11.875 2.148 1 98.19 80 VAL B CA 1
ATOM 2080 C C . VAL B 1 80 ? 8.703 12.102 0.641 1 98.19 80 VAL B C 1
ATOM 2082 O O . VAL B 1 80 ? 8.359 11.219 -0.149 1 98.19 80 VAL B O 1
ATOM 2085 N N . GLY B 1 81 ? 9.211 13.25 0.275 1 97.88 81 GLY B N 1
ATOM 2086 C CA . GLY B 1 81 ? 9.43 13.508 -1.14 1 97.88 81 GLY B CA 1
ATOM 2087 C C . GLY B 1 81 ? 10.414 12.539 -1.77 1 97.88 81 GLY B C 1
ATOM 2088 O O . GLY B 1 81 ? 10.219 12.086 -2.902 1 97.88 81 GLY B O 1
ATOM 2089 N N . GLY B 1 82 ? 11.445 12.234 -1.048 1 96.62 82 GLY B N 1
ATOM 2090 C CA . GLY B 1 82 ? 12.43 11.273 -1.527 1 96.62 82 GLY B CA 1
ATOM 2091 C C . GLY B 1 82 ? 11.852 9.883 -1.736 1 96.62 82 GLY B C 1
ATOM 2092 O O . GLY B 1 82 ? 12.156 9.227 -2.736 1 96.62 82 GLY B O 1
ATOM 2093 N N . ILE B 1 83 ? 11.07 9.422 -0.786 1 95.56 83 ILE B N 1
ATOM 2094 C CA . ILE B 1 83 ? 10.438 8.117 -0.911 1 95.56 83 ILE B CA 1
ATOM 2095 C C . ILE B 1 83 ? 9.477 8.117 -2.1 1 95.56 83 ILE B C 1
ATOM 2097 O O . ILE B 1 83 ? 9.406 7.137 -2.846 1 95.56 83 ILE B O 1
ATOM 2101 N N . TYR B 1 84 ? 8.719 9.188 -2.289 1 96.75 84 TYR B N 1
ATOM 2102 C CA . TYR B 1 84 ? 7.852 9.32 -3.459 1 96.75 84 TYR B CA 1
ATOM 2103 C C . TYR B 1 84 ? 8.648 9.141 -4.746 1 96.75 84 TYR B C 1
ATOM 2105 O O . TYR B 1 84 ? 8.25 8.375 -5.629 1 96.75 84 TYR B O 1
ATOM 2113 N N . ASP B 1 85 ? 9.773 9.867 -4.816 1 95.81 85 ASP B N 1
ATOM 2114 C CA . ASP B 1 85 ? 10.625 9.789 -6 1 95.81 85 ASP B CA 1
ATOM 2115 C C . ASP B 1 85 ? 11.125 8.367 -6.234 1 95.81 85 ASP B C 1
ATOM 2117 O O . ASP B 1 85 ? 11.109 7.879 -7.367 1 95.81 85 ASP B O 1
ATOM 2121 N N . LEU B 1 86 ? 11.508 7.742 -5.207 1 92.94 86 LEU B N 1
ATOM 2122 C CA . LEU B 1 86 ? 12.039 6.387 -5.316 1 92.94 86 LEU B CA 1
ATOM 2123 C C . LEU B 1 86 ? 10.969 5.422 -5.82 1 92.94 86 LEU B C 1
ATOM 2125 O O . LEU B 1 86 ? 11.234 4.586 -6.688 1 92.94 86 LEU B O 1
ATOM 2129 N N . ALA B 1 87 ? 9.805 5.531 -5.27 1 92.88 87 ALA B N 1
ATOM 2130 C CA . ALA B 1 87 ? 8.711 4.664 -5.688 1 92.88 87 ALA B CA 1
ATOM 2131 C C . ALA B 1 87 ? 8.375 4.871 -7.164 1 92.88 87 ALA B C 1
ATOM 2133 O O . ALA B 1 87 ? 8.047 3.914 -7.871 1 92.88 87 ALA B O 1
ATOM 2134 N N . ARG B 1 88 ? 8.453 6.066 -7.617 1 92.69 88 ARG B N 1
ATOM 2135 C CA . ARG B 1 88 ? 8.164 6.391 -9.016 1 92.69 88 ARG B CA 1
ATOM 2136 C C . ARG B 1 88 ? 9.273 5.883 -9.93 1 92.69 88 ARG B C 1
ATOM 2138 O O . ARG B 1 88 ? 9 5.367 -11.016 1 92.69 88 ARG B O 1
ATOM 2145 N N . GLU B 1 89 ? 10.438 6.051 -9.438 1 89.19 89 GLU B N 1
ATOM 2146 C CA . GLU B 1 89 ? 11.602 5.746 -10.266 1 89.19 89 GLU B CA 1
ATOM 2147 C C . GLU B 1 89 ? 11.883 4.246 -10.289 1 89.19 89 GLU B C 1
ATOM 2149 O O . GLU B 1 89 ? 12.461 3.73 -11.25 1 89.19 89 GLU B O 1
ATOM 2154 N N . HIS B 1 90 ? 11.484 3.592 -9.227 1 87.81 90 HIS B N 1
ATOM 2155 C CA . HIS B 1 90 ? 11.773 2.168 -9.109 1 87.81 90 HIS B CA 1
ATOM 2156 C C . HIS B 1 90 ? 10.508 1.376 -8.773 1 87.81 90 HIS B C 1
ATOM 2158 O O . HIS B 1 90 ? 10.453 0.691 -7.75 1 87.81 90 HIS B O 1
ATOM 2164 N N . PRO B 1 91 ? 9.578 1.387 -9.648 1 89.81 91 PRO B N 1
ATOM 2165 C CA . PRO B 1 91 ? 8.32 0.692 -9.375 1 89.81 91 PRO B CA 1
ATOM 2166 C C . PRO B 1 91 ? 8.492 -0.819 -9.242 1 89.81 91 PRO B C 1
ATOM 2168 O O . PRO B 1 91 ? 7.715 -1.476 -8.547 1 89.81 91 PRO B O 1
ATOM 2171 N N . GLU B 1 92 ? 9.578 -1.382 -9.867 1 88.81 92 GLU B N 1
ATOM 2172 C CA . GLU B 1 92 ? 9.828 -2.82 -9.812 1 88.81 92 GLU B CA 1
ATOM 2173 C C . GLU B 1 92 ? 10.109 -3.273 -8.383 1 88.81 92 GLU B C 1
ATOM 2175 O O . GLU B 1 92 ? 9.703 -4.363 -7.977 1 88.81 92 GLU B O 1
ATOM 2180 N N . HIS B 1 93 ? 10.805 -2.469 -7.711 1 86.5 93 HIS B N 1
ATOM 2181 C CA . HIS B 1 93 ? 11.117 -2.812 -6.332 1 86.5 93 HIS B CA 1
ATOM 2182 C C . HIS B 1 93 ? 9.859 -2.859 -5.473 1 86.5 93 HIS B C 1
ATOM 2184 O O . HIS B 1 93 ? 9.656 -3.811 -4.711 1 86.5 93 HIS B O 1
ATOM 2190 N N . HIS B 1 94 ? 9.086 -1.865 -5.613 1 88.75 94 HIS B N 1
ATOM 2191 C CA . HIS B 1 94 ? 7.836 -1.806 -4.863 1 88.75 94 HIS B CA 1
ATOM 2192 C C . HIS B 1 94 ? 6.949 -3.01 -5.168 1 88.75 94 HIS B C 1
ATOM 2194 O O . HIS B 1 94 ? 6.367 -3.605 -4.258 1 88.75 94 HIS B O 1
ATOM 2200 N N . ARG B 1 95 ? 6.898 -3.391 -6.387 1 91.31 95 ARG B N 1
ATOM 2201 C CA . ARG B 1 95 ? 6.121 -4.555 -6.801 1 91.31 95 ARG B CA 1
ATOM 2202 C C . ARG B 1 95 ? 6.66 -5.828 -6.152 1 91.31 95 ARG B C 1
ATOM 2204 O O . ARG B 1 95 ? 5.887 -6.672 -5.691 1 91.31 95 ARG B O 1
ATOM 2211 N N . MET B 1 96 ? 7.938 -5.945 -6.121 1 90.44 96 MET B N 1
ATOM 2212 C CA . MET B 1 96 ? 8.531 -7.148 -5.551 1 90.44 96 MET B CA 1
ATOM 2213 C C . MET B 1 96 ? 8.219 -7.258 -4.062 1 90.44 96 MET B C 1
ATOM 2215 O O . MET B 1 96 ? 7.984 -8.359 -3.553 1 90.44 96 MET B O 1
ATOM 2219 N N . ILE B 1 97 ? 8.188 -6.121 -3.406 1 88.5 97 ILE B N 1
ATOM 2220 C CA . ILE B 1 97 ? 7.816 -6.125 -1.995 1 88.5 97 ILE B CA 1
ATOM 2221 C C . ILE B 1 97 ? 6.367 -6.582 -1.842 1 88.5 97 ILE B C 1
ATOM 2223 O O . ILE B 1 97 ? 6.055 -7.391 -0.967 1 88.5 97 ILE B O 1
ATOM 2227 N N . SER B 1 98 ? 5.543 -6.121 -2.693 1 91.75 98 SER B N 1
ATOM 2228 C CA . SER B 1 98 ? 4.137 -6.508 -2.668 1 91.75 98 SER B CA 1
ATOM 2229 C C . SER B 1 98 ? 3.971 -8.008 -2.92 1 91.75 98 SER B C 1
ATOM 2231 O O . SER B 1 98 ? 3.18 -8.672 -2.248 1 91.75 98 SER B O 1
ATOM 2233 N N . TRP B 1 99 ? 4.746 -8.555 -3.859 1 91.56 99 TRP B N 1
ATOM 2234 C CA . TRP B 1 99 ? 4.734 -9.992 -4.109 1 91.56 99 TRP B CA 1
ATOM 2235 C C . TRP B 1 99 ? 5.172 -10.758 -2.869 1 91.56 99 TRP B C 1
ATOM 2237 O O . TRP B 1 99 ? 4.531 -11.734 -2.475 1 91.56 99 TRP B O 1
ATOM 2247 N N . ALA B 1 100 ? 6.234 -10.289 -2.32 1 89.69 100 ALA B N 1
ATOM 2248 C CA . ALA B 1 100 ? 6.77 -10.969 -1.139 1 89.69 100 ALA B CA 1
ATOM 2249 C C . ALA B 1 100 ? 5.742 -10.984 -0.01 1 89.69 100 ALA B C 1
ATOM 2251 O O . ALA B 1 100 ? 5.555 -12.008 0.651 1 89.69 100 ALA B O 1
ATOM 2252 N N . GLN B 1 101 ? 5.074 -9.93 0.17 1 88.5 101 GLN B N 1
ATOM 2253 C CA . GLN B 1 101 ? 4.062 -9.828 1.214 1 88.5 101 GLN B CA 1
ATOM 2254 C C . GLN B 1 101 ? 2.889 -10.766 0.933 1 88.5 101 GLN B C 1
ATOM 2256 O O . GLN B 1 101 ? 2.445 -11.5 1.82 1 88.5 101 GLN B O 1
ATOM 2261 N N . LEU B 1 102 ? 2.445 -10.773 -0.25 1 90.06 102 LEU B N 1
ATOM 2262 C CA . LEU B 1 102 ? 1.283 -11.578 -0.615 1 90.06 102 LEU B CA 1
ATOM 2263 C C . LEU B 1 102 ? 1.612 -13.062 -0.563 1 90.06 102 LEU B C 1
ATOM 2265 O O . LEU B 1 102 ? 0.776 -13.875 -0.159 1 90.06 102 LEU B O 1
ATOM 2269 N N . GLU B 1 103 ? 2.816 -13.344 -0.874 1 87.38 103 GLU B N 1
ATOM 2270 C CA . GLU B 1 103 ? 3.225 -14.742 -0.951 1 87.38 103 GLU B CA 1
ATOM 2271 C C . GLU B 1 103 ? 3.781 -15.234 0.384 1 87.38 103 GLU B C 1
ATOM 2273 O O . GLU B 1 103 ? 4.188 -16.391 0.508 1 87.38 103 GLU B O 1
ATOM 2278 N N . GLY B 1 104 ? 3.871 -14.32 1.346 1 84 104 GLY B N 1
ATOM 2279 C CA . GLY B 1 104 ? 4.312 -14.703 2.678 1 84 104 GLY B CA 1
ATOM 2280 C C . GLY B 1 104 ? 5.801 -14.969 2.76 1 84 104 GLY B C 1
ATOM 2281 O O . GLY B 1 104 ? 6.238 -15.867 3.49 1 84 104 GLY B O 1
ATOM 2282 N N . ILE B 1 105 ? 6.496 -14.305 1.911 1 81.88 105 ILE B N 1
ATOM 2283 C CA . ILE B 1 105 ? 7.949 -14.43 1.935 1 81.88 105 ILE B CA 1
ATOM 2284 C C . ILE B 1 105 ? 8.539 -13.445 2.939 1 81.88 105 ILE B C 1
ATOM 2286 O O . ILE B 1 105 ? 8.375 -12.234 2.801 1 81.88 105 ILE B O 1
ATOM 2290 N N . ALA B 1 106 ? 9.172 -13.977 3.93 1 76.69 106 ALA B N 1
ATOM 2291 C CA . ALA B 1 106 ? 9.805 -13.141 4.945 1 76.69 106 ALA B CA 1
ATOM 2292 C C . ALA B 1 106 ? 10.984 -12.359 4.359 1 76.69 106 ALA B C 1
ATOM 2294 O O . ALA B 1 106 ? 11.844 -12.938 3.688 1 76.69 106 ALA B O 1
ATOM 2295 N N . LEU B 1 107 ? 10.844 -11.102 4.461 1 74.69 107 LEU B N 1
ATOM 2296 C CA . LEU B 1 107 ? 11.93 -10.25 4.012 1 74.69 107 LEU B CA 1
ATOM 2297 C C . LEU B 1 107 ? 12.781 -9.781 5.191 1 74.69 107 LEU B C 1
ATOM 2299 O O . LEU B 1 107 ? 12.242 -9.445 6.246 1 74.69 107 LEU B O 1
ATOM 2303 N N . ASP B 1 108 ? 14.016 -9.914 5.031 1 76.06 108 ASP B N 1
ATOM 2304 C CA . ASP B 1 108 ? 14.898 -9.367 6.062 1 76.06 108 ASP B CA 1
ATOM 2305 C C . ASP B 1 108 ? 14.859 -7.84 6.059 1 76.06 108 ASP B C 1
ATOM 2307 O O . ASP B 1 108 ? 14.742 -7.219 5 1 76.06 108 ASP B O 1
ATOM 2311 N N . GLU B 1 109 ? 14.867 -7.355 7.238 1 76.69 109 GLU B N 1
ATOM 2312 C CA . GLU B 1 109 ? 15 -5.906 7.32 1 76.69 109 GLU B CA 1
ATOM 2313 C C . GLU B 1 109 ? 16.375 -5.453 6.852 1 76.69 109 GLU B C 1
ATOM 2315 O O . GLU B 1 109 ? 17.391 -6.02 7.254 1 76.69 109 GLU B O 1
ATOM 2320 N N . PRO B 1 110 ? 16.281 -4.551 5.93 1 73.94 110 PRO B N 1
ATOM 2321 C CA . PRO B 1 110 ? 17.594 -4.051 5.52 1 73.94 110 PRO B CA 1
ATOM 2322 C C . PRO B 1 110 ? 18.359 -3.4 6.668 1 73.94 110 PRO B C 1
ATOM 2324 O O . PRO B 1 110 ? 17.75 -2.941 7.641 1 73.94 110 PRO B O 1
ATOM 2327 N N . HIS B 1 111 ? 19.609 -3.6 6.605 1 73.44 111 HIS B N 1
ATOM 2328 C CA . HIS B 1 111 ? 20.5 -2.979 7.594 1 73.44 111 HIS B CA 1
ATOM 2329 C C . HIS B 1 111 ? 21.297 -1.841 6.973 1 73.44 111 HIS B C 1
ATOM 2331 O O . HIS B 1 111 ? 21.719 -1.927 5.816 1 73.44 111 HIS B O 1
ATOM 2337 N N . ALA B 1 112 ? 21.281 -0.718 7.562 1 66.12 112 ALA B N 1
ATOM 2338 C CA . ALA B 1 112 ? 22.156 0.404 7.238 1 66.12 112 ALA B CA 1
ATOM 2339 C C . ALA B 1 112 ? 23.109 0.714 8.391 1 66.12 112 ALA B C 1
ATOM 2341 O O . ALA B 1 112 ? 22.672 0.896 9.531 1 66.12 112 ALA B O 1
ATOM 2342 N N . GLU B 1 113 ? 24.438 0.725 8.008 1 68.88 113 GLU B N 1
ATOM 2343 C CA . GLU B 1 113 ? 25.484 0.995 8.992 1 68.88 113 GLU B CA 1
ATOM 2344 C C . GLU B 1 113 ? 25.359 0.069 10.203 1 68.88 113 GLU B C 1
ATOM 2346 O O . GLU B 1 113 ? 25.422 0.52 11.344 1 68.88 113 GLU B O 1
ATOM 2351 N N . GLY B 1 114 ? 24.969 -1.102 9.992 1 69.75 114 GLY B N 1
ATOM 2352 C CA . GLY B 1 114 ? 24.969 -2.111 11.039 1 69.75 114 GLY B CA 1
ATOM 2353 C C . GLY B 1 114 ? 23.672 -2.164 11.82 1 69.75 114 GLY B C 1
ATOM 2354 O O . GLY B 1 114 ? 23.5 -3.018 12.695 1 69.75 114 GLY B O 1
ATOM 2355 N N . GLN B 1 115 ? 22.781 -1.212 11.578 1 78.31 115 GLN B N 1
ATOM 2356 C CA . GLN B 1 115 ? 21.5 -1.185 12.273 1 78.31 115 GLN B CA 1
ATOM 2357 C C . GLN B 1 115 ? 20.344 -1.411 11.297 1 78.31 115 GLN B C 1
ATOM 2359 O O . GLN B 1 115 ? 20.453 -1.097 10.109 1 78.31 115 GLN B O 1
ATOM 2364 N N . PRO B 1 116 ? 19.266 -1.946 11.914 1 83.31 116 PRO B N 1
ATOM 2365 C CA . PRO B 1 116 ? 18.078 -2.072 11.062 1 83.31 116 PRO B CA 1
ATOM 2366 C C . PRO B 1 116 ? 17.578 -0.726 10.547 1 83.31 116 PRO B C 1
ATOM 2368 O O . PRO B 1 116 ? 17.547 0.253 11.297 1 83.31 116 PRO B O 1
ATOM 2371 N N . ALA B 1 117 ? 17.312 -0.646 9.344 1 84.88 117 ALA B N 1
ATOM 2372 C CA . ALA B 1 117 ? 16.938 0.605 8.688 1 84.88 117 ALA B CA 1
ATOM 2373 C C . ALA B 1 117 ? 15.719 1.239 9.344 1 84.88 117 ALA B C 1
ATOM 2375 O O . ALA B 1 117 ? 15.68 2.453 9.555 1 84.88 117 ALA B O 1
ATOM 2376 N N . PHE B 1 118 ? 14.789 0.45 9.734 1 87.56 118 PHE B N 1
ATOM 2377 C CA . PHE B 1 118 ? 13.594 0.977 10.383 1 87.56 118 PHE B CA 1
ATOM 2378 C C . PHE B 1 118 ? 13.953 1.657 11.703 1 87.56 118 PHE B C 1
ATOM 2380 O O . PHE B 1 118 ? 13.461 2.75 11.992 1 87.56 118 PHE B O 1
ATOM 2387 N N . ALA B 1 119 ? 14.797 1.05 12.43 1 89.44 119 ALA B N 1
ATOM 2388 C CA . ALA B 1 119 ? 15.211 1.601 13.719 1 89.44 119 ALA B CA 1
ATOM 2389 C C . ALA B 1 119 ? 15.953 2.922 13.531 1 89.44 119 ALA B C 1
ATOM 2391 O O . ALA B 1 119 ? 15.82 3.834 14.352 1 89.44 119 ALA B O 1
ATOM 2392 N N . GLN B 1 120 ? 16.688 2.955 12.531 1 90.5 120 GLN B N 1
ATOM 2393 C CA . GLN B 1 120 ? 17.406 4.191 12.242 1 90.5 120 GLN B CA 1
ATOM 2394 C C . GLN B 1 120 ? 16.438 5.328 11.922 1 90.5 120 GLN B C 1
ATOM 2396 O O . GLN B 1 120 ? 16.641 6.465 12.352 1 90.5 120 GLN B O 1
ATOM 2401 N N . HIS B 1 121 ? 15.43 5.07 11.141 1 93 121 HIS B N 1
ATOM 2402 C CA . HIS B 1 121 ? 14.438 6.09 10.812 1 93 121 HIS B CA 1
ATOM 2403 C C . HIS B 1 121 ? 13.648 6.512 12.055 1 93 121 HIS B C 1
ATOM 2405 O O . HIS B 1 121 ? 13.375 7.699 12.242 1 93 121 HIS B O 1
ATOM 2411 N N . VAL B 1 122 ? 13.367 5.559 12.883 1 94.94 122 VAL B N 1
ATOM 2412 C CA . VAL B 1 122 ? 12.664 5.863 14.125 1 94.94 122 VAL B CA 1
ATOM 2413 C C . VAL B 1 122 ? 13.531 6.766 15 1 94.94 122 VAL B C 1
ATOM 2415 O O . VAL B 1 122 ? 13.039 7.754 15.555 1 94.94 122 VAL B O 1
ATOM 2418 N N . ALA B 1 123 ? 14.766 6.457 15.094 1 95.81 123 ALA B N 1
ATOM 2419 C CA . ALA B 1 123 ? 15.688 7.273 15.875 1 95.81 123 ALA B CA 1
ATOM 2420 C C . ALA B 1 123 ? 15.766 8.695 15.328 1 95.81 123 ALA B C 1
ATOM 2422 O O . ALA B 1 123 ? 15.875 9.656 16.094 1 95.81 123 ALA B O 1
ATOM 2423 N N . ALA B 1 124 ? 15.719 8.828 14.062 1 96.38 124 ALA B N 1
ATOM 2424 C CA . ALA B 1 124 ? 15.742 10.156 13.438 1 96.38 124 ALA B CA 1
ATOM 2425 C C . ALA B 1 124 ? 14.492 10.945 13.789 1 96.38 124 ALA B C 1
ATOM 2427 O O . ALA B 1 124 ? 14.555 12.156 14.023 1 96.38 124 ALA B O 1
ATOM 2428 N N . ILE B 1 125 ? 13.359 10.312 13.82 1 97.94 125 ILE B N 1
ATOM 2429 C CA . ILE B 1 125 ? 12.117 10.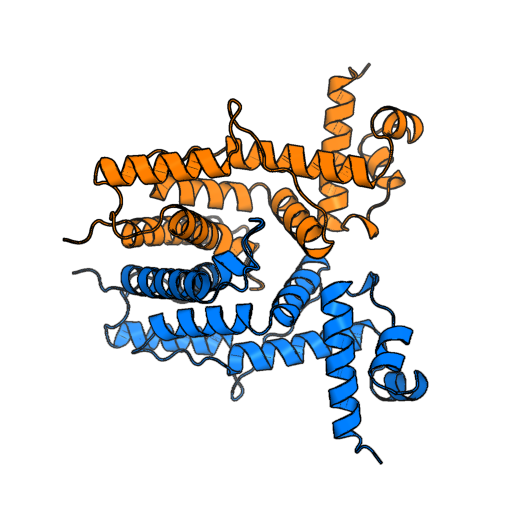969 14.219 1 97.94 125 ILE B CA 1
ATOM 2430 C C . ILE B 1 125 ? 12.211 11.406 15.68 1 97.94 125 ILE B C 1
ATOM 2432 O O . ILE B 1 125 ? 11.812 12.516 16.031 1 97.94 125 ILE B O 1
ATOM 2436 N N . GLU B 1 126 ? 12.727 10.523 16.516 1 98.44 126 GLU B N 1
ATOM 2437 C CA . GLU B 1 126 ? 12.898 10.859 17.938 1 98.44 126 GLU B CA 1
ATOM 2438 C C . GLU B 1 126 ? 13.812 12.07 18.109 1 98.44 126 GLU B C 1
ATOM 2440 O O . GLU B 1 126 ? 13.539 12.953 18.922 1 98.44 126 GLU B O 1
ATOM 2445 N N . ALA B 1 127 ? 14.844 12.062 17.375 1 98.31 127 ALA B N 1
ATOM 2446 C CA . ALA B 1 127 ? 15.742 13.219 17.391 1 98.31 127 ALA B CA 1
ATOM 2447 C C . ALA B 1 127 ? 15.023 14.484 16.938 1 98.31 127 ALA B C 1
ATOM 2449 O O . ALA B 1 127 ? 15.195 15.555 17.531 1 98.31 127 ALA B O 1
ATOM 2450 N N . ALA B 1 128 ? 14.25 14.383 15.906 1 98.31 128 ALA B N 1
ATOM 2451 C CA . ALA B 1 128 ? 13.469 15.516 15.406 1 98.31 128 ALA B CA 1
ATOM 2452 C C . ALA B 1 128 ? 12.5 16.016 16.469 1 98.31 128 ALA B C 1
ATOM 2454 O O . ALA B 1 128 ? 12.266 17.234 16.578 1 98.31 128 ALA B O 1
ATOM 2455 N N . GLN B 1 129 ? 11.914 15.125 17.203 1 98.38 129 GLN B N 1
ATOM 2456 C CA . GLN B 1 129 ? 11.023 15.5 18.297 1 98.38 129 GLN B CA 1
ATOM 2457 C C . GLN B 1 129 ? 11.789 16.234 19.406 1 98.38 129 GLN B C 1
ATOM 2459 O O . GLN B 1 129 ? 11.344 17.266 19.906 1 98.38 129 GLN B O 1
ATOM 2464 N N . ALA B 1 130 ? 12.875 15.68 19.766 1 97.94 130 ALA B N 1
ATOM 2465 C CA . ALA B 1 130 ? 13.703 16.281 20.797 1 97.94 130 ALA B CA 1
ATOM 2466 C C . ALA B 1 130 ? 14.125 17.688 20.422 1 97.94 130 ALA B C 1
ATOM 2468 O O . ALA B 1 130 ? 14.203 18.578 21.281 1 97.94 130 ALA B O 1
ATOM 2469 N N . ASP B 1 131 ? 14.328 17.891 19.125 1 97.31 131 ASP B N 1
ATOM 2470 C CA . ASP B 1 131 ? 14.797 19.188 18.625 1 97.31 131 ASP B CA 1
ATOM 2471 C C . ASP B 1 131 ? 13.625 20.125 18.359 1 97.31 131 ASP B C 1
ATOM 2473 O O . ASP B 1 131 ? 13.828 21.281 18 1 97.31 131 ASP B O 1
ATOM 2477 N N . GLY B 1 132 ? 12.438 19.656 18.406 1 97 132 GLY B N 1
ATOM 2478 C CA . GLY B 1 132 ? 11.258 20.484 18.281 1 97 132 GLY B CA 1
ATOM 2479 C C . GLY B 1 132 ? 10.773 20.625 16.859 1 97 132 GLY B C 1
ATOM 2480 O O . GLY B 1 132 ? 9.891 21.438 16.562 1 97 132 GLY B O 1
ATOM 2481 N N . HIS B 1 133 ? 11.32 19.844 15.93 1 97.38 133 HIS B N 1
ATOM 2482 C CA . HIS B 1 133 ? 10.93 19.891 14.523 1 97.38 133 HIS B CA 1
ATOM 2483 C C . HIS B 1 133 ? 9.648 19.094 14.281 1 97.38 133 HIS B C 1
ATOM 2485 O O . HIS B 1 133 ? 8.914 19.359 13.328 1 97.38 133 HIS B O 1
ATOM 2491 N N . VAL B 1 134 ? 9.422 18.094 15.133 1 98.19 134 VAL B N 1
ATOM 2492 C CA . VAL B 1 134 ? 8.266 17.219 15.016 1 98.19 134 VAL B CA 1
ATOM 2493 C C . VAL B 1 134 ? 7.473 17.234 16.328 1 98.19 134 VAL B C 1
ATOM 2495 O O . VAL B 1 134 ? 8.062 17.188 17.406 1 98.19 134 VAL B O 1
ATOM 2498 N N . ASP B 1 135 ? 6.172 17.344 16.266 1 98.06 135 ASP B N 1
ATOM 2499 C CA . ASP B 1 135 ? 5.316 17.297 17.453 1 98.06 135 ASP B CA 1
ATOM 2500 C C . ASP B 1 135 ? 5.594 16.047 18.281 1 98.06 135 ASP B C 1
ATOM 2502 O O . ASP B 1 135 ? 5.527 14.93 17.766 1 98.06 135 ASP B O 1
ATOM 2506 N N . GLY B 1 136 ? 5.82 16.203 19.531 1 97 136 GLY B N 1
ATOM 2507 C CA . GLY B 1 136 ? 6.219 15.141 20.438 1 97 136 GLY B CA 1
ATOM 2508 C C . GLY B 1 136 ? 5.082 14.203 20.797 1 97 136 GLY B C 1
ATOM 2509 O O . GLY B 1 136 ? 5.309 13.133 21.359 1 97 136 GLY B O 1
ATOM 2510 N N . ALA B 1 137 ? 3.898 14.477 20.406 1 96.12 137 ALA B N 1
ATOM 2511 C CA . ALA B 1 137 ? 2.738 13.664 20.766 1 96.12 137 ALA B CA 1
ATOM 2512 C C . ALA B 1 137 ? 2.691 12.383 19.938 1 96.12 137 ALA B C 1
ATOM 2514 O O . ALA B 1 137 ? 1.997 11.43 20.297 1 96.12 137 ALA B O 1
ATOM 2515 N N . TRP B 1 138 ? 3.434 12.375 18.828 1 97.69 138 TRP B N 1
ATOM 2516 C CA . TRP B 1 138 ? 3.406 11.211 17.953 1 97.69 138 TRP B CA 1
ATOM 2517 C C . TRP B 1 138 ? 4.242 10.07 18.516 1 97.69 138 TRP B C 1
ATOM 2519 O O . TRP B 1 138 ? 5.348 10.297 19.016 1 97.69 138 TRP B O 1
ATOM 2529 N N . GLN B 1 139 ? 3.732 8.914 18.5 1 97.75 139 GLN B N 1
ATOM 2530 C CA . GLN B 1 139 ? 4.621 7.758 18.594 1 97.75 139 GLN B CA 1
ATOM 2531 C C . GLN B 1 139 ? 5.496 7.633 17.359 1 97.75 139 GLN B C 1
ATOM 2533 O O . GLN B 1 139 ? 4.988 7.555 16.234 1 97.75 139 GLN B O 1
ATOM 2538 N N . PRO B 1 140 ? 6.773 7.566 17.5 1 97.81 140 PRO B N 1
ATOM 2539 C CA . PRO B 1 140 ? 7.668 7.648 16.359 1 97.81 140 PRO B CA 1
ATOM 2540 C C . PRO B 1 140 ? 7.398 6.559 15.32 1 97.81 140 PRO B C 1
ATOM 2542 O O . PRO B 1 140 ? 7.398 6.828 14.117 1 97.81 140 PRO B O 1
ATOM 2545 N N . ASP B 1 141 ? 7.164 5.328 15.711 1 95.81 141 ASP B N 1
ATOM 2546 C CA . ASP B 1 141 ? 6.906 4.23 14.781 1 95.81 141 ASP B CA 1
ATOM 2547 C C . ASP B 1 141 ? 5.637 4.48 13.977 1 95.81 141 ASP B C 1
ATOM 2549 O O . ASP B 1 141 ? 5.609 4.258 12.766 1 95.81 141 ASP B O 1
ATOM 2553 N N . ASP B 1 142 ? 4.609 4.934 14.633 1 97.25 142 ASP B N 1
ATOM 2554 C CA . ASP B 1 142 ? 3.344 5.215 13.961 1 97.25 142 ASP B CA 1
ATOM 2555 C C . ASP B 1 142 ? 3.494 6.355 12.961 1 97.25 142 ASP B C 1
ATOM 2557 O O . ASP B 1 142 ? 2.971 6.285 11.844 1 97.25 142 ASP B O 1
ATOM 2561 N N . LEU B 1 143 ? 4.199 7.352 13.422 1 98.25 143 LEU B N 1
ATOM 2562 C CA . LEU B 1 143 ? 4.41 8.477 12.523 1 98.25 143 LEU B CA 1
ATOM 2563 C C . LEU B 1 143 ? 5.176 8.047 11.273 1 98.25 143 LEU B C 1
ATOM 2565 O O . LEU B 1 143 ? 4.82 8.43 10.156 1 98.25 143 LEU B O 1
ATOM 2569 N N . LEU B 1 144 ? 6.207 7.262 11.477 1 96.88 144 LEU B N 1
ATOM 2570 C CA . LEU B 1 144 ? 7.004 6.793 10.344 1 96.88 144 LEU B CA 1
ATOM 2571 C C . LEU B 1 144 ? 6.141 6.02 9.352 1 96.88 144 LEU B C 1
ATOM 2573 O O . LEU B 1 144 ? 6.234 6.238 8.141 1 96.88 144 LEU B O 1
ATOM 2577 N N . ILE B 1 145 ? 5.285 5.164 9.812 1 97.06 145 ILE B N 1
ATOM 2578 C CA . ILE B 1 145 ? 4.422 4.352 8.961 1 97.06 145 ILE B CA 1
ATOM 2579 C C . ILE B 1 145 ? 3.432 5.246 8.227 1 97.06 145 ILE B C 1
ATOM 2581 O O . ILE B 1 145 ? 3.174 5.047 7.031 1 97.06 145 ILE B O 1
ATOM 2585 N N . VAL B 1 146 ? 2.926 6.23 8.891 1 98.44 146 VAL B N 1
ATOM 2586 C CA . VAL B 1 146 ? 2.018 7.188 8.266 1 98.44 146 VAL B CA 1
ATOM 2587 C C . VAL B 1 146 ? 2.746 7.934 7.152 1 98.44 146 VAL B C 1
ATOM 2589 O O . VAL B 1 146 ? 2.209 8.102 6.051 1 98.44 146 VAL B O 1
ATOM 2592 N N . LEU B 1 147 ? 3.982 8.359 7.41 1 98.31 147 LEU B N 1
ATOM 2593 C CA . LEU B 1 147 ? 4.762 9.086 6.414 1 98.31 147 LEU B CA 1
ATOM 2594 C C . LEU B 1 147 ? 5.031 8.219 5.191 1 98.31 147 LEU B C 1
ATOM 2596 O O . LEU B 1 147 ? 4.93 8.688 4.059 1 98.31 147 LEU B O 1
ATOM 2600 N N . PHE B 1 148 ? 5.344 6.996 5.414 1 96.12 148 PHE B N 1
ATOM 2601 C CA . PHE B 1 148 ? 5.484 6.066 4.301 1 96.12 148 PHE B CA 1
ATOM 2602 C C . PHE B 1 148 ? 4.168 5.926 3.541 1 96.12 148 PHE B C 1
ATOM 2604 O O . PHE B 1 148 ? 4.156 5.895 2.309 1 96.12 148 PHE B O 1
ATOM 2611 N N . GLY B 1 149 ? 3.051 5.785 4.293 1 97.5 149 GLY B N 1
ATOM 2612 C CA . GLY B 1 149 ? 1.739 5.711 3.67 1 97.5 149 GLY B CA 1
ATOM 2613 C C . GLY B 1 149 ? 1.461 6.867 2.727 1 97.5 149 GLY B C 1
ATOM 2614 O O . GLY B 1 149 ? 0.938 6.664 1.629 1 97.5 149 GLY B O 1
ATOM 2615 N N . ILE B 1 150 ? 1.859 8 3.129 1 98.62 150 ILE B N 1
ATOM 2616 C CA . ILE B 1 150 ? 1.666 9.203 2.324 1 98.62 150 ILE B CA 1
ATOM 2617 C C . ILE B 1 150 ? 2.553 9.141 1.082 1 98.62 150 ILE B C 1
ATOM 2619 O O . ILE B 1 150 ? 2.076 9.336 -0.039 1 98.62 150 ILE B O 1
ATOM 2623 N N . ALA B 1 151 ? 3.789 8.875 1.266 1 97.44 151 ALA B N 1
ATOM 2624 C CA . ALA B 1 151 ? 4.762 8.883 0.177 1 97.44 151 ALA B CA 1
ATOM 2625 C C . ALA B 1 151 ? 4.41 7.836 -0.876 1 97.44 151 ALA B C 1
ATOM 2627 O O . ALA B 1 151 ? 4.648 8.039 -2.068 1 97.44 151 ALA B O 1
ATOM 2628 N N . LEU B 1 152 ? 3.834 6.777 -0.424 1 96 152 LEU B N 1
ATOM 2629 C CA . LEU B 1 152 ? 3.58 5.648 -1.312 1 96 152 LEU B CA 1
ATOM 2630 C C . LEU B 1 152 ? 2.123 5.621 -1.756 1 96 152 LEU B C 1
ATOM 2632 O O . LEU B 1 152 ? 1.695 4.691 -2.445 1 96 152 LEU B O 1
ATOM 2636 N N . ALA B 1 153 ? 1.336 6.609 -1.416 1 97.38 153 ALA B N 1
ATOM 2637 C CA . ALA B 1 153 ? -0.109 6.613 -1.631 1 97.38 153 ALA B CA 1
ATOM 2638 C C . ALA B 1 153 ? -0.445 6.379 -3.102 1 97.38 153 ALA B C 1
ATOM 2640 O O . ALA B 1 153 ? -1.214 5.473 -3.432 1 97.38 153 ALA B O 1
ATOM 2641 N N . TRP B 1 154 ? 0.157 7.098 -3.988 1 96.19 154 TRP B N 1
ATOM 2642 C CA . TRP B 1 154 ? -0.127 6.953 -5.41 1 96.19 154 TRP B CA 1
ATOM 2643 C C . TRP B 1 154 ? 0.435 5.641 -5.945 1 96.19 154 TRP B C 1
ATOM 2645 O O . TRP B 1 154 ? -0.193 4.984 -6.781 1 96.19 154 TRP B O 1
ATOM 2655 N N . ALA B 1 155 ? 1.589 5.262 -5.445 1 93.81 155 ALA B N 1
ATOM 2656 C CA . ALA B 1 155 ? 2.195 4.012 -5.891 1 93.81 155 ALA B CA 1
ATOM 2657 C C . ALA B 1 155 ? 1.318 2.814 -5.527 1 93.81 155 ALA B C 1
ATOM 2659 O O . ALA B 1 155 ? 1.26 1.832 -6.27 1 93.81 155 ALA B O 1
ATOM 2660 N N . ASN B 1 156 ? 0.625 2.887 -4.434 1 93.44 156 ASN B N 1
ATOM 2661 C CA . ASN B 1 156 ? -0.222 1.798 -3.959 1 93.44 156 ASN B CA 1
ATOM 2662 C C . ASN B 1 156 ? -1.643 1.914 -4.504 1 93.44 156 ASN B C 1
ATOM 2664 O O . ASN B 1 156 ? -2.451 0.999 -4.344 1 93.44 156 ASN B O 1
ATOM 2668 N N . SER B 1 157 ? -1.991 2.982 -5.176 1 91.38 157 SER B N 1
ATOM 2669 C CA . SER B 1 157 ? -3.371 3.254 -5.562 1 91.38 157 SER B CA 1
ATOM 2670 C C . SER B 1 157 ? -3.771 2.434 -6.785 1 91.38 157 SER B C 1
ATOM 2672 O O . SER B 1 157 ? -3.016 2.338 -7.754 1 91.38 157 SER B O 1
ATOM 2674 N N . PRO B 1 158 ? -4.945 1.849 -6.73 1 85.56 158 PRO B N 1
ATOM 2675 C CA . PRO B 1 158 ? -5.453 1.173 -7.926 1 85.56 158 PRO B CA 1
ATOM 2676 C C . PRO B 1 158 ? -6.008 2.146 -8.961 1 85.56 158 PRO B C 1
ATOM 2678 O O . PRO B 1 158 ? -6.551 1.721 -9.984 1 85.56 158 PRO B O 1
ATOM 2681 N N . HIS B 1 159 ? -5.945 3.438 -8.672 1 86.38 159 HIS B N 1
ATOM 2682 C CA . HIS B 1 159 ? -6.426 4.434 -9.625 1 86.38 159 HIS B CA 1
ATOM 2683 C C . HIS B 1 159 ? -5.766 4.258 -10.984 1 86.38 159 HIS B C 1
ATOM 2685 O O . HIS B 1 159 ? -4.547 4.086 -11.07 1 86.38 159 HIS B O 1
ATOM 2691 N N . PRO B 1 160 ? -6.547 4.34 -11.992 1 83.12 160 PRO B N 1
ATOM 2692 C CA . PRO B 1 160 ? -5.996 4.105 -13.328 1 83.12 160 PRO B CA 1
ATOM 2693 C C . PRO B 1 160 ? -4.895 5.098 -13.703 1 83.12 160 PRO B C 1
ATOM 2695 O O . PRO B 1 160 ? -4.012 4.777 -14.5 1 83.12 160 PRO B O 1
ATOM 2698 N N . ASP B 1 161 ? -4.914 6.227 -13.062 1 86.94 161 ASP B N 1
ATOM 2699 C CA . ASP B 1 161 ? -3.951 7.266 -13.406 1 86.94 161 ASP B CA 1
ATOM 2700 C C . ASP B 1 161 ? -2.752 7.238 -12.461 1 86.94 161 ASP B C 1
ATOM 2702 O O . ASP B 1 161 ? -1.947 8.172 -12.438 1 86.94 161 ASP B O 1
ATOM 2706 N N . ALA B 1 162 ? -2.621 6.227 -11.688 1 89.88 162 ALA B N 1
ATOM 2707 C CA . ALA B 1 162 ? -1.548 6.18 -10.695 1 89.88 162 ALA B CA 1
ATOM 2708 C C . ALA B 1 162 ? -0.18 6.148 -11.375 1 89.88 162 ALA B C 1
ATOM 2710 O O . ALA B 1 162 ? 0.773 6.766 -10.891 1 89.88 162 ALA B O 1
ATOM 2711 N N . ALA B 1 163 ? -0.06 5.477 -12.531 1 86.06 163 ALA B N 1
ATOM 2712 C CA . ALA B 1 163 ? 1.214 5.305 -13.227 1 86.06 163 ALA B CA 1
ATOM 2713 C C . ALA B 1 163 ? 1.43 6.41 -14.258 1 86.06 163 ALA B C 1
ATOM 2715 O O . ALA B 1 163 ? 2.252 6.266 -15.164 1 86.06 163 ALA B O 1
ATOM 2716 N N . THR B 1 164 ? 1.072 7.559 -14.07 1 90.12 164 THR B N 1
ATOM 2717 C CA . THR B 1 164 ? 1.165 8.617 -15.07 1 90.12 164 THR B CA 1
ATOM 2718 C C . THR B 1 164 ? 2.619 9.023 -15.297 1 90.12 164 THR B C 1
ATOM 2720 O O . THR B 1 164 ? 3.428 9 -14.367 1 90.12 164 THR B O 1
ATOM 2723 N N . ASN B 1 165 ? 2.988 9.383 -16.547 1 91.31 165 ASN B N 1
ATOM 2724 C CA . ASN B 1 165 ? 4.305 9.914 -16.891 1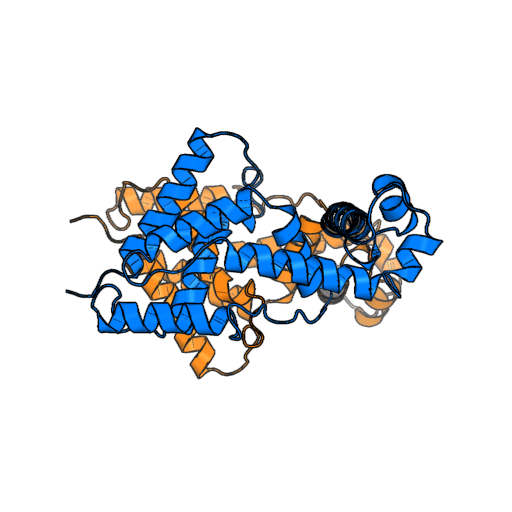 91.31 165 ASN B CA 1
ATOM 2725 C C . ASN B 1 165 ? 4.27 11.422 -17.078 1 91.31 165 ASN B C 1
ATOM 2727 O O . ASN B 1 165 ? 5.254 12.023 -17.516 1 91.31 165 ASN B O 1
ATOM 2731 N N . ASP B 1 166 ? 3.139 12.039 -16.75 1 95.88 166 ASP B N 1
ATOM 2732 C CA . ASP B 1 166 ? 3.016 13.492 -16.828 1 95.88 166 ASP B CA 1
ATOM 2733 C C . ASP B 1 166 ? 3.842 14.172 -15.734 1 95.88 166 ASP B C 1
ATOM 2735 O O . ASP B 1 166 ? 3.52 14.062 -14.555 1 95.88 166 ASP B O 1
ATOM 2739 N N . PRO B 1 167 ? 4.883 14.859 -16.172 1 96.19 167 PRO B N 1
ATOM 2740 C CA . PRO B 1 167 ? 5.773 15.461 -15.172 1 96.19 167 PRO B CA 1
ATOM 2741 C C . PRO B 1 167 ? 5.059 16.469 -14.273 1 96.19 167 PRO B C 1
ATOM 2743 O O . PRO B 1 167 ? 5.402 16.594 -13.094 1 96.19 167 PRO B O 1
ATOM 2746 N N . ASP B 1 168 ? 4.113 17.156 -14.805 1 97.38 168 ASP B N 1
ATOM 2747 C CA . ASP B 1 168 ? 3.383 18.141 -14.008 1 97.38 168 ASP B CA 1
ATOM 2748 C C . ASP B 1 168 ? 2.531 17.453 -12.945 1 97.38 168 ASP B C 1
ATOM 2750 O O . ASP B 1 168 ? 2.48 17.891 -11.797 1 97.38 168 ASP B O 1
ATOM 2754 N N . ALA B 1 169 ? 1.871 16.391 -13.352 1 96.81 169 ALA B N 1
ATOM 2755 C CA . ALA B 1 169 ? 1.084 15.617 -12.391 1 96.81 169 ALA B CA 1
ATOM 2756 C C . ALA B 1 169 ? 1.971 15.039 -11.297 1 96.81 169 ALA B C 1
ATOM 2758 O O . ALA B 1 169 ? 1.628 15.102 -10.109 1 96.81 169 ALA B O 1
ATOM 2759 N N . ASN B 1 170 ? 3.115 14.508 -11.719 1 97.44 170 ASN B N 1
ATOM 2760 C CA . ASN B 1 170 ? 4.039 13.922 -10.75 1 97.44 170 ASN B CA 1
ATOM 2761 C C . ASN B 1 170 ? 4.57 14.969 -9.773 1 97.44 170 ASN B C 1
ATOM 2763 O O . ASN B 1 170 ? 4.684 14.711 -8.578 1 97.44 170 ASN B O 1
ATOM 2767 N N . ALA B 1 171 ? 4.91 16.125 -10.312 1 98 171 ALA B N 1
ATOM 2768 C CA . ALA B 1 171 ? 5.398 17.203 -9.453 1 98 171 ALA B CA 1
ATOM 2769 C C . ALA B 1 171 ? 4.328 17.625 -8.453 1 98 171 ALA B C 1
ATOM 2771 O O . ALA B 1 171 ? 4.625 17.859 -7.281 1 98 171 ALA B O 1
ATOM 2772 N N . ARG B 1 172 ? 3.139 17.75 -8.945 1 97.81 172 ARG B N 1
ATOM 2773 C CA . ARG B 1 172 ? 2.02 18.156 -8.102 1 97.81 172 ARG B CA 1
ATOM 2774 C C . ARG B 1 172 ? 1.775 17.125 -6.992 1 97.81 172 ARG B C 1
ATOM 2776 O O . ARG B 1 172 ? 1.583 17.5 -5.832 1 97.81 172 ARG B O 1
ATOM 2783 N N . ARG B 1 173 ? 1.768 15.883 -7.312 1 98.31 173 ARG B N 1
ATOM 2784 C CA . ARG B 1 173 ? 1.539 14.812 -6.355 1 98.31 173 ARG B CA 1
ATOM 2785 C C . ARG B 1 173 ? 2.654 14.75 -5.316 1 98.31 173 ARG B C 1
ATOM 2787 O O . ARG B 1 173 ? 2.395 14.562 -4.125 1 98.31 173 ARG B O 1
ATOM 2794 N N . ARG B 1 174 ? 3.873 14.891 -5.773 1 98.38 174 ARG B N 1
ATOM 2795 C CA . ARG B 1 174 ? 5.008 14.953 -4.855 1 98.38 174 ARG B CA 1
ATOM 2796 C C . ARG B 1 174 ? 4.855 16.109 -3.873 1 98.38 174 ARG B C 1
ATOM 2798 O O . ARG B 1 174 ? 5.094 15.945 -2.674 1 98.38 174 ARG B O 1
ATOM 2805 N N . ALA B 1 175 ? 4.516 17.266 -4.387 1 98.56 175 ALA B N 1
ATOM 2806 C CA . ALA B 1 175 ? 4.328 18.453 -3.549 1 98.56 175 ALA B CA 1
ATOM 2807 C C . ALA B 1 175 ? 3.209 18.234 -2.535 1 98.56 175 ALA B C 1
ATOM 2809 O O . ALA B 1 175 ? 3.307 18.672 -1.389 1 98.56 175 ALA B O 1
ATOM 2810 N N . ALA B 1 176 ? 2.16 17.594 -2.945 1 98.56 176 ALA B N 1
ATOM 2811 C CA . ALA B 1 176 ? 1.055 17.281 -2.041 1 98.56 176 ALA B CA 1
ATOM 2812 C C . ALA B 1 176 ? 1.515 16.375 -0.897 1 98.56 176 ALA B C 1
ATOM 2814 O O . ALA B 1 176 ? 1.149 16.609 0.26 1 98.56 176 ALA B O 1
ATOM 2815 N N . ALA B 1 177 ? 2.334 15.383 -1.225 1 98.75 177 ALA B N 1
ATOM 2816 C CA . ALA B 1 177 ? 2.859 14.477 -0.204 1 98.75 177 ALA B CA 1
ATOM 2817 C C . ALA B 1 177 ? 3.732 15.227 0.796 1 98.75 177 ALA B C 1
ATOM 2819 O O . ALA B 1 177 ? 3.598 15.047 2.008 1 98.75 177 ALA B O 1
ATOM 2820 N N . VAL B 1 178 ? 4.605 16.047 0.271 1 98.75 178 VAL B N 1
ATOM 2821 C CA . VAL B 1 178 ? 5.52 16.812 1.112 1 98.75 178 VAL B CA 1
ATOM 2822 C C . VAL B 1 178 ? 4.727 17.766 1.997 1 98.75 178 VAL B C 1
ATOM 2824 O O . VAL B 1 178 ? 5.012 17.906 3.191 1 98.75 178 VAL B O 1
ATOM 2827 N N . GLU B 1 179 ? 3.727 18.422 1.465 1 98.31 179 GLU B N 1
ATOM 2828 C CA . GLU B 1 179 ? 2.895 19.344 2.232 1 98.31 179 GLU B CA 1
ATOM 2829 C C . GLU B 1 179 ? 2.115 18.594 3.32 1 98.31 179 GLU B C 1
ATOM 2831 O O . GLU B 1 179 ? 1.984 19.094 4.441 1 98.31 179 GLU B O 1
ATOM 2836 N N . ALA B 1 180 ? 1.574 17.469 2.994 1 98.69 180 ALA B N 1
ATOM 2837 C CA . ALA B 1 180 ? 0.885 16.656 3.992 1 98.69 180 ALA B CA 1
ATOM 2838 C C . ALA B 1 180 ? 1.801 16.344 5.172 1 98.69 180 ALA B C 1
ATOM 2840 O O . ALA B 1 180 ? 1.412 16.516 6.332 1 98.69 180 ALA B O 1
ATOM 2841 N N . ALA B 1 181 ? 3.021 15.898 4.852 1 98.75 181 ALA B N 1
ATOM 2842 C CA . ALA B 1 181 ? 3.992 15.602 5.902 1 98.75 181 ALA B CA 1
ATOM 2843 C C . ALA B 1 181 ? 4.277 16.828 6.754 1 98.75 181 ALA B C 1
ATOM 2845 O O . ALA B 1 181 ? 4.348 16.734 7.984 1 98.75 181 ALA B O 1
ATOM 2846 N N . ARG B 1 182 ? 4.469 17.953 6.113 1 98.19 182 ARG B N 1
ATOM 2847 C CA . ARG B 1 182 ? 4.758 19.203 6.82 1 98.19 182 ARG B CA 1
ATOM 2848 C C . ARG B 1 182 ? 3.654 19.531 7.82 1 98.19 182 ARG B C 1
ATOM 2850 O O . ARG B 1 182 ? 3.934 19.906 8.961 1 98.19 182 ARG B O 1
ATOM 2857 N N . ARG B 1 183 ? 2.418 19.406 7.445 1 97.69 183 ARG B N 1
ATOM 2858 C CA . ARG B 1 183 ? 1.278 19.719 8.297 1 97.69 183 ARG B CA 1
ATOM 2859 C C . ARG B 1 183 ? 1.166 18.734 9.453 1 97.69 183 ARG B C 1
ATOM 2861 O O . ARG B 1 183 ? 0.852 19.125 10.586 1 97.69 183 ARG B O 1
ATOM 2868 N N . ILE B 1 184 ? 1.44 17.484 9.172 1 98.31 184 ILE B N 1
ATOM 2869 C CA . ILE B 1 184 ? 1.304 16.453 10.188 1 98.31 184 ILE B CA 1
ATOM 2870 C C . ILE B 1 184 ? 2.322 16.672 11.297 1 98.31 184 ILE B C 1
ATOM 2872 O O . ILE B 1 184 ? 1.985 16.594 12.484 1 98.31 184 ILE B O 1
ATOM 2876 N N . ILE B 1 185 ? 3.543 16.984 10.969 1 98.12 185 ILE B N 1
ATOM 2877 C CA . ILE B 1 185 ? 4.621 16.938 11.945 1 98.12 185 ILE B CA 1
ATOM 2878 C C . ILE B 1 185 ? 4.664 18.25 12.727 1 98.12 185 ILE B C 1
ATOM 2880 O O . ILE B 1 185 ? 5.355 18.359 13.742 1 98.12 185 ILE B O 1
ATOM 2884 N N . ALA B 1 186 ? 3.949 19.234 12.211 1 95.31 186 ALA B N 1
ATOM 2885 C CA . ALA B 1 186 ? 4.035 20.562 12.812 1 95.31 186 ALA B CA 1
ATOM 2886 C C . ALA B 1 186 ? 3.779 20.5 14.312 1 95.31 186 ALA B C 1
ATOM 2888 O O . ALA B 1 186 ? 2.807 19.891 14.766 1 95.31 186 ALA B O 1
ATOM 2889 N N . PRO B 1 187 ? 4.684 21.031 15.055 1 88.44 187 PRO B N 1
ATOM 2890 C CA . PRO B 1 187 ? 4.5 21.047 16.5 1 88.44 187 PRO B CA 1
ATOM 2891 C C . PRO B 1 187 ? 3.238 21.781 16.938 1 88.44 187 PRO B C 1
ATOM 2893 O O . PRO B 1 187 ? 2.818 22.734 16.266 1 88.44 187 PRO B O 1
ATOM 2896 N N . SER B 1 188 ? 2.438 21.078 17.797 1 76.44 188 SER B N 1
ATOM 2897 C CA . SER B 1 188 ? 1.273 21.75 18.344 1 76.44 188 SER B CA 1
ATOM 2898 C C . SER B 1 188 ? 1.663 23.062 19.016 1 76.44 188 SER B C 1
ATOM 2900 O O . SER B 1 188 ? 2.758 23.188 19.562 1 76.44 188 SER B O 1
ATOM 2902 N N . LYS B 1 189 ? 1.03 24.188 18.562 1 61.22 189 LYS B N 1
ATOM 2903 C CA . LYS B 1 189 ? 1.245 25.469 19.234 1 61.22 189 LYS B CA 1
ATOM 2904 C C . LYS B 1 189 ? 0.988 25.359 20.734 1 61.22 189 LYS B C 1
ATOM 2906 O O . LYS B 1 189 ? 0.154 24.562 21.172 1 61.22 189 LYS B O 1
#

Organism: Mycolicibacterium paratuberculosis (strain ATCC BAA-968 / K-10) (NCBI:txid262316)